Protein AF-A0A484UU30-F1 (afdb_monomer)

Secondary structure (DSSP, 8-state):
-PPPP--HHHHGGG--SEEEE-HHHHHHH-GGG--S-HHHHHHHTT---HHHHHHHHHHT---HHHHHHHHHHHHHHHHHTT---SHHHHHHHHHHHHHHHHHHHHSPPHHHHTTTHHHHHHHHTTSSEEEE---SSHHHHHHHHHTT--SSEEEE-SB-GGGBB-S-GGGGGS--TT-SEEEEEEETTEEEEEEEETTS-EEEPPPPTT-HHHHHHHHHHTSSEEEEE-SS---

Foldseek 3Di:
DDDDDDDVVVCVVPDQAEDEDDLVVVCVLPVLSVDPFLQVLLVVVVLADPLLVVQCVVVVHRWLLVSLVVLLVVVVVCVVVVNDDDSSVVSNVSSLSSSLVSCVSRADACVSRVVVLVVVLVVQQSYQEYEYLDQECSVVSSQVVVVPDPPQEHEDAQQDPQFFHDPVCVVVQDRDDSHPGYHYYYHPQAYLQWKAFPVRTIGGHDDDPPGRSVSSSVVCVVSGIGGRGGRDDDD

Nearest PDB structures (foldseek):
  8wld-assembly1_P  TM=5.288E-01  e=6.059E-05  Paenibacillus sp. 453mf
  8uae-assembly1_B  TM=4.638E-01  e=2.057E-05  Escherichia coli
  8uae-assembly1_J  TM=4.500E-01  e=1.373E-03  Escherichia coli

Structure (mmCIF, N/CA/C/O backbone):
data_AF-A0A484UU30-F1
#
_entry.id   AF-A0A484UU30-F1
#
loop_
_atom_site.group_PDB
_atom_site.id
_atom_site.type_symbol
_atom_site.label_atom_id
_atom_site.label_alt_id
_atom_site.label_comp_id
_atom_site.label_asym_id
_atom_site.label_entity_id
_atom_site.label_seq_id
_atom_site.pdbx_PDB_ins_code
_atom_site.Cartn_x
_atom_site.Cartn_y
_atom_site.Cartn_z
_atom_site.occupancy
_atom_site.B_iso_or_equiv
_atom_site.auth_seq_id
_atom_site.auth_comp_id
_atom_site.auth_asym_id
_atom_site.auth_atom_id
_atom_site.pdbx_PDB_model_num
ATOM 1 N N . MET A 1 1 ? -22.357 -2.955 -21.142 1.00 48.75 1 MET A N 1
ATOM 2 C CA . MET A 1 1 ? -21.343 -3.021 -22.214 1.00 48.75 1 MET A CA 1
ATOM 3 C C . MET A 1 1 ? -20.226 -3.912 -21.693 1.00 48.75 1 MET A C 1
ATOM 5 O O . MET A 1 1 ? -19.713 -3.573 -20.632 1.00 48.75 1 MET A O 1
ATOM 9 N N . PRO A 1 2 ? -19.914 -5.066 -22.305 1.00 77.25 2 PRO A N 1
ATOM 10 C CA . PRO A 1 2 ? -18.684 -5.773 -21.965 1.00 77.25 2 PRO A CA 1
ATOM 11 C C . PRO A 1 2 ? -17.499 -4.880 -22.360 1.00 77.25 2 PRO A C 1
ATOM 13 O O . PRO A 1 2 ? -17.519 -4.269 -23.425 1.00 77.25 2 PRO A O 1
ATOM 16 N N . PHE A 1 3 ? -16.526 -4.732 -21.468 1.00 79.25 3 PHE A N 1
ATOM 17 C CA . PHE A 1 3 ? -15.279 -4.034 -21.767 1.00 79.25 3 PHE A CA 1
ATOM 18 C C . PHE A 1 3 ? -14.312 -5.031 -22.408 1.00 79.25 3 PHE A C 1
ATOM 20 O O . PHE A 1 3 ? -14.123 -6.121 -21.864 1.00 79.25 3 PHE A O 1
ATOM 27 N N . ASP A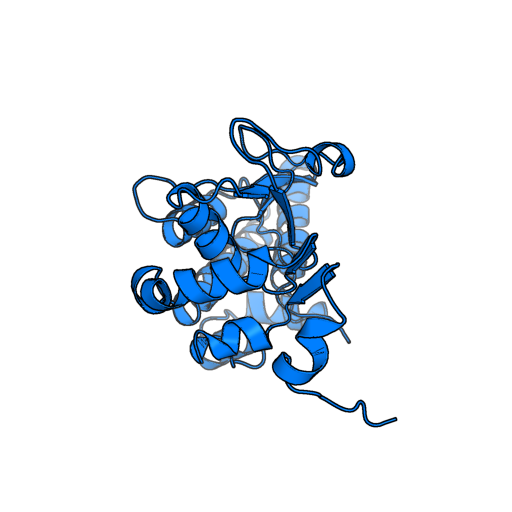 1 4 ? -13.702 -4.667 -23.534 1.00 86.25 4 ASP A N 1
ATOM 28 C CA . ASP A 1 4 ? -12.690 -5.503 -24.179 1.00 86.25 4 ASP A CA 1
ATOM 29 C C . ASP A 1 4 ? -11.347 -5.364 -23.450 1.00 86.25 4 ASP A C 1
ATOM 31 O O . ASP A 1 4 ? -10.812 -4.266 -23.277 1.00 86.25 4 ASP A O 1
ATOM 35 N N . ILE A 1 5 ? -10.804 -6.495 -22.992 1.00 87.12 5 ILE A N 1
ATOM 36 C CA . ILE A 1 5 ? -9.515 -6.557 -22.295 1.00 87.12 5 ILE A CA 1
ATOM 37 C C . ILE A 1 5 ? -8.436 -6.937 -23.308 1.00 87.12 5 ILE A C 1
ATOM 39 O O . ILE A 1 5 ? -8.448 -8.038 -23.860 1.00 87.12 5 ILE A O 1
ATOM 43 N N . HIS A 1 6 ? -7.472 -6.042 -23.518 1.00 88.81 6 HIS A N 1
ATOM 44 C CA . HIS A 1 6 ? -6.358 -6.258 -24.439 1.00 88.81 6 HIS A CA 1
ATOM 45 C C . HIS A 1 6 ? -5.047 -6.550 -23.692 1.00 88.81 6 HIS A C 1
ATOM 47 O O . HIS A 1 6 ? -4.782 -5.945 -22.650 1.00 88.81 6 HIS A O 1
ATOM 53 N N . PRO A 1 7 ? -4.176 -7.427 -24.225 1.00 89.38 7 PRO A N 1
ATOM 54 C CA . PRO A 1 7 ? -2.829 -7.600 -23.696 1.00 89.38 7 PRO A CA 1
ATOM 55 C C . PRO A 1 7 ? -2.029 -6.299 -23.790 1.00 89.38 7 PRO A C 1
ATOM 57 O O . PRO A 1 7 ? -2.008 -5.660 -24.842 1.00 89.38 7 PRO A O 1
ATOM 60 N N . TRP A 1 8 ? -1.289 -5.952 -22.733 1.00 86.88 8 TRP A N 1
ATOM 61 C CA . TRP A 1 8 ? -0.469 -4.734 -22.703 1.00 86.88 8 TRP A CA 1
ATOM 62 C C . TRP A 1 8 ? 0.470 -4.602 -23.911 1.00 86.88 8 TRP A C 1
ATOM 64 O O . TRP A 1 8 ? 0.621 -3.512 -24.449 1.00 86.88 8 TRP A O 1
ATOM 74 N N . ALA A 1 9 ? 1.063 -5.702 -24.385 1.00 88.75 9 ALA A N 1
ATOM 75 C CA . ALA A 1 9 ? 1.978 -5.681 -25.529 1.00 88.75 9 ALA A CA 1
ATOM 76 C C . ALA A 1 9 ? 1.350 -5.109 -26.816 1.00 88.75 9 ALA A C 1
ATOM 78 O O . ALA A 1 9 ? 2.072 -4.553 -27.638 1.00 88.75 9 ALA A O 1
ATOM 79 N N . ALA A 1 10 ? 0.027 -5.219 -26.977 1.00 90.12 10 ALA A N 1
ATOM 80 C CA . ALA A 1 10 ? -0.695 -4.635 -28.105 1.00 90.12 10 ALA A CA 1
ATOM 81 C C . ALA A 1 10 ? -0.948 -3.126 -27.936 1.00 90.12 10 ALA A C 1
ATOM 83 O O . ALA A 1 10 ? -1.130 -2.432 -28.927 1.00 90.12 10 ALA A O 1
ATOM 84 N N . LEU A 1 11 ? -0.952 -2.631 -26.694 1.00 88.06 11 LEU A N 1
ATOM 85 C CA . LEU A 1 11 ? -1.220 -1.234 -26.346 1.00 88.06 11 LEU A CA 1
ATOM 86 C C . LEU A 1 11 ? 0.071 -0.420 -26.164 1.00 88.06 11 LEU A C 1
ATOM 88 O O . LEU A 1 11 ? 0.086 0.780 -26.400 1.00 88.06 11 LEU A O 1
ATOM 92 N N . ALA A 1 12 ? 1.171 -1.059 -25.760 1.00 88.31 12 ALA A N 1
ATOM 93 C CA . ALA A 1 12 ? 2.413 -0.403 -25.348 1.00 88.31 12 ALA A CA 1
ATOM 94 C C . ALA A 1 12 ? 2.954 0.703 -26.286 1.00 88.31 12 ALA A C 1
ATOM 96 O O . ALA A 1 12 ? 3.484 1.685 -25.761 1.00 88.31 12 ALA A O 1
ATOM 97 N N . PRO A 1 13 ? 2.854 0.607 -27.631 1.00 86.56 13 PRO A N 1
ATOM 98 C CA . PRO A 1 13 ? 3.309 1.679 -28.521 1.00 86.56 13 PRO A CA 1
ATOM 99 C C . PRO A 1 13 ? 2.552 3.004 -28.350 1.00 86.56 13 PRO A C 1
ATOM 101 O O . PRO A 1 13 ? 3.137 4.064 -28.571 1.00 86.56 13 PRO A O 1
ATOM 104 N N . ASP A 1 14 ? 1.290 2.945 -27.924 1.00 83.75 14 ASP A N 1
ATOM 105 C CA . ASP A 1 14 ? 0.371 4.087 -27.904 1.00 83.75 14 ASP A CA 1
ATOM 106 C C . ASP A 1 14 ? 0.271 4.760 -26.522 1.00 83.75 14 ASP A C 1
ATOM 108 O O . ASP A 1 14 ? -0.325 5.830 -26.389 1.00 83.75 14 ASP A O 1
ATOM 112 N N . PHE A 1 15 ? 0.873 4.173 -25.477 1.00 80.81 15 PHE A N 1
ATOM 113 C CA . PHE A 1 15 ? 0.729 4.638 -24.094 1.00 80.81 15 PHE A CA 1
ATOM 114 C C . PHE A 1 15 ? 2.078 4.829 -23.383 1.00 80.81 15 PHE A C 1
ATOM 116 O O . PHE A 1 15 ? 2.827 3.881 -23.162 1.00 80.81 15 PHE A O 1
ATOM 123 N N . ARG A 1 16 ? 2.352 6.068 -22.946 1.00 71.62 16 ARG A N 1
ATOM 124 C CA . ARG A 1 16 ? 3.490 6.436 -22.068 1.00 71.62 16 ARG A CA 1
ATOM 125 C C . ARG A 1 16 ? 3.118 7.302 -20.852 1.00 71.62 16 ARG A C 1
ATOM 127 O O . ARG A 1 16 ? 3.987 7.676 -20.078 1.00 71.62 16 ARG A O 1
ATOM 134 N N . GLY A 1 17 ? 1.832 7.605 -20.673 1.00 87.19 17 GLY A N 1
ATOM 135 C CA . GLY A 1 17 ? 1.353 8.541 -19.652 1.00 87.19 17 GLY A CA 1
ATOM 136 C C . GLY A 1 17 ? 1.199 7.919 -18.263 1.00 87.19 17 GLY A C 1
ATOM 137 O O . GLY A 1 17 ? 2.168 7.713 -17.538 1.00 87.19 17 GLY A O 1
ATOM 138 N N . THR A 1 18 ? -0.046 7.662 -17.864 1.00 93.56 18 THR A N 1
ATOM 139 C CA . THR A 1 18 ? -0.381 7.173 -16.518 1.00 93.56 18 THR A CA 1
ATOM 140 C C . THR A 1 18 ? -0.803 5.712 -16.558 1.00 93.56 18 THR A C 1
ATOM 142 O O . THR A 1 18 ? -1.631 5.340 -17.387 1.00 93.56 18 THR A O 1
ATOM 145 N N . VAL A 1 19 ? -0.281 4.903 -15.636 1.00 94.06 19 VAL A N 1
ATOM 146 C CA . VAL A 1 19 ? -0.765 3.544 -15.375 1.00 94.06 19 VAL A CA 1
ATOM 147 C C . VAL A 1 19 ? -1.506 3.494 -14.043 1.00 94.06 19 VAL A C 1
ATOM 149 O O . VAL A 1 19 ? -1.042 4.038 -13.042 1.00 94.06 19 VAL A O 1
ATOM 152 N N . LEU A 1 20 ? -2.659 2.828 -14.040 1.00 93.44 20 LEU A N 1
ATOM 153 C CA . LEU A 1 20 ? -3.435 2.510 -12.845 1.00 93.44 20 LEU A CA 1
ATOM 154 C C . LEU A 1 20 ? -3.290 1.013 -12.559 1.00 93.44 20 LEU A C 1
ATOM 156 O O . LEU A 1 20 ? -3.667 0.182 -13.385 1.00 93.44 20 LEU A O 1
ATOM 160 N N . LEU A 1 21 ? -2.726 0.668 -11.406 1.00 92.31 21 LEU A N 1
ATOM 161 C CA . LEU A 1 21 ? -2.532 -0.709 -10.967 1.00 92.31 21 LEU A CA 1
ATOM 162 C C . LEU A 1 21 ? -3.674 -1.094 -10.029 1.00 92.31 21 LEU A C 1
ATOM 164 O O . LEU A 1 21 ? -3.833 -0.488 -8.973 1.00 92.31 21 LEU A O 1
ATOM 168 N N . GLY A 1 22 ? -4.454 -2.097 -10.427 1.00 87.81 22 GLY A N 1
ATOM 169 C CA . GLY A 1 22 ? -5.424 -2.759 -9.554 1.00 87.81 22 GLY A CA 1
ATOM 170 C C . GLY A 1 22 ? -4.877 -4.063 -8.970 1.00 87.81 22 GLY A C 1
ATOM 171 O O . GLY A 1 22 ? -3.778 -4.502 -9.328 1.00 87.81 22 GLY A O 1
ATOM 172 N N . ASN A 1 23 ? -5.674 -4.718 -8.118 1.00 83.00 23 ASN A N 1
ATOM 173 C CA . ASN A 1 23 ? -5.269 -5.910 -7.355 1.00 83.00 23 ASN A CA 1
ATOM 174 C C . ASN A 1 23 ? -4.710 -7.042 -8.233 1.00 83.00 23 ASN A C 1
ATOM 176 O O . ASN A 1 23 ? -3.842 -7.797 -7.800 1.00 83.00 23 ASN A O 1
ATOM 180 N N . GLY A 1 24 ? -5.154 -7.132 -9.492 1.00 86.06 24 GLY A N 1
ATOM 181 C CA . GLY A 1 24 ? -4.627 -8.086 -10.470 1.00 86.06 24 GLY A CA 1
ATOM 182 C C . GLY A 1 24 ? -3.108 -7.996 -10.669 1.00 86.06 24 GLY A C 1
ATOM 183 O O . GLY A 1 24 ? -2.470 -9.025 -10.880 1.00 86.06 24 GLY A O 1
ATOM 184 N N . ALA A 1 25 ? -2.512 -6.804 -10.538 1.00 89.81 25 ALA A N 1
ATOM 185 C CA . ALA A 1 25 ? -1.061 -6.625 -10.621 1.00 89.81 25 ALA A CA 1
ATOM 186 C C . ALA A 1 25 ? -0.328 -7.355 -9.482 1.00 89.81 25 ALA A C 1
ATOM 188 O O . ALA A 1 25 ? 0.706 -7.976 -9.712 1.00 89.81 25 ALA A O 1
ATOM 189 N N . SER A 1 26 ? -0.889 -7.339 -8.275 1.00 89.75 26 SER A N 1
ATOM 190 C CA . SER A 1 26 ? -0.315 -8.002 -7.099 1.00 89.75 26 SER A CA 1
ATOM 191 C C . SER A 1 26 ? -0.571 -9.502 -7.121 1.00 89.75 26 SER A C 1
ATOM 193 O O . SER A 1 26 ? 0.333 -10.283 -6.830 1.00 89.75 26 SER A O 1
ATOM 195 N N . ILE A 1 27 ? -1.760 -9.920 -7.573 1.00 88.75 27 ILE A N 1
ATOM 196 C CA . ILE A 1 27 ? -2.104 -11.333 -7.796 1.00 88.75 27 ILE A CA 1
ATOM 197 C C . ILE A 1 27 ? -1.145 -11.984 -8.801 1.00 88.75 27 ILE A C 1
ATOM 199 O O . ILE A 1 27 ? -0.733 -13.126 -8.604 1.00 88.75 27 ILE A O 1
ATOM 203 N N . ALA A 1 28 ? -0.751 -11.255 -9.852 1.00 90.31 28 ALA A N 1
ATOM 204 C CA . ALA A 1 28 ? 0.215 -11.737 -10.838 1.00 90.31 28 ALA A CA 1
ATOM 205 C C . ALA A 1 28 ? 1.615 -11.985 -10.244 1.00 90.31 28 ALA A C 1
ATOM 207 O O . ALA A 1 28 ? 2.355 -12.819 -10.761 1.00 90.31 28 ALA A O 1
ATOM 208 N N . VAL A 1 29 ? 1.967 -11.288 -9.158 1.00 91.62 29 VAL A N 1
ATOM 209 C CA . VAL A 1 29 ? 3.236 -11.468 -8.438 1.00 91.62 29 VAL A CA 1
ATOM 210 C C . VAL A 1 29 ? 3.141 -12.594 -7.411 1.00 91.62 29 VAL A C 1
ATOM 212 O O . VAL A 1 29 ? 4.070 -13.392 -7.280 1.00 91.62 29 VAL A O 1
ATOM 215 N N . SER A 1 30 ? 2.023 -12.663 -6.685 1.00 89.69 30 SER A N 1
ATOM 216 C CA . SER A 1 30 ? 1.743 -13.694 -5.689 1.00 89.69 30 SER A CA 1
ATOM 217 C C . SER A 1 30 ? 0.248 -13.991 -5.624 1.00 89.69 30 SER A C 1
ATOM 219 O O . SER A 1 30 ? -0.564 -13.120 -5.309 1.00 89.69 30 SER A O 1
ATOM 221 N N . SER A 1 31 ? -0.120 -15.262 -5.801 1.00 87.00 31 SER A N 1
ATOM 222 C CA . SER A 1 31 ? -1.508 -15.711 -5.656 1.00 87.00 31 SER A CA 1
ATOM 223 C C . SER A 1 31 ? -2.053 -15.524 -4.237 1.00 87.00 31 SER A C 1
ATOM 225 O O . SER A 1 31 ? -3.259 -15.601 -4.043 1.00 87.00 31 SER A O 1
ATOM 227 N N . ARG A 1 32 ? -1.204 -15.236 -3.236 1.00 84.25 32 ARG A N 1
ATOM 228 C CA . ARG A 1 32 ? -1.667 -14.906 -1.879 1.00 84.25 32 ARG A CA 1
ATOM 229 C C . ARG A 1 32 ? -2.510 -13.633 -1.828 1.00 84.25 32 ARG A C 1
ATOM 231 O O . ARG A 1 32 ? -3.230 -13.463 -0.860 1.00 84.25 32 ARG A O 1
ATOM 238 N N . PHE A 1 33 ? -2.477 -12.785 -2.857 1.00 82.12 33 PHE A N 1
ATOM 239 C CA . PHE A 1 33 ? -3.351 -11.614 -2.976 1.00 82.12 33 PHE A CA 1
ATOM 240 C C . PHE A 1 33 ? -4.719 -11.919 -3.609 1.00 82.12 33 PHE A C 1
ATOM 242 O O . PHE A 1 33 ? -5.524 -11.008 -3.771 1.00 82.12 33 PHE A O 1
ATOM 249 N N . SER A 1 34 ? -5.004 -13.170 -4.000 1.00 77.94 34 SER A N 1
ATOM 250 C CA . SER A 1 34 ? -6.237 -13.531 -4.722 1.00 77.94 34 SER A CA 1
ATOM 251 C C . SER A 1 34 ? -7.450 -13.777 -3.819 1.00 77.94 34 SER A C 1
ATOM 253 O O . SER A 1 34 ? -8.434 -14.366 -4.271 1.00 77.94 34 SER A O 1
ATOM 255 N N . TYR A 1 35 ? -7.373 -13.428 -2.537 1.00 67.31 35 TYR A N 1
ATOM 256 C CA . TYR A 1 35 ? -8.499 -13.582 -1.621 1.00 67.31 35 TYR A CA 1
ATOM 257 C C . TYR A 1 35 ? -9.584 -12.539 -1.924 1.00 67.31 35 TYR A C 1
ATOM 259 O O . TYR A 1 35 ? -9.301 -11.465 -2.449 1.00 67.31 35 TYR A O 1
ATOM 267 N N . GLY A 1 36 ? -10.840 -12.869 -1.610 1.00 67.00 36 GLY A N 1
ATOM 268 C CA . GLY A 1 36 ? -11.977 -11.987 -1.901 1.00 67.00 36 GLY A CA 1
ATOM 269 C C . GLY A 1 36 ? -11.998 -10.719 -1.043 1.00 67.00 36 GLY A C 1
ATOM 270 O O . GLY A 1 36 ? -12.255 -9.641 -1.565 1.00 67.00 36 GLY A O 1
ATOM 271 N N . SER A 1 37 ? -11.704 -10.860 0.252 1.00 75.62 37 SER A N 1
ATOM 272 C CA . SER A 1 37 ? -11.665 -9.782 1.248 1.00 75.62 37 SER A CA 1
ATOM 273 C C . SER A 1 37 ? -10.672 -10.111 2.370 1.00 75.62 37 SER A C 1
ATOM 275 O O . SER A 1 37 ? -10.536 -11.279 2.752 1.00 75.62 37 SER A O 1
ATOM 277 N N . LEU A 1 38 ? -9.968 -9.104 2.901 1.00 81.81 38 LEU A N 1
ATOM 278 C CA . LEU A 1 38 ? -9.105 -9.250 4.082 1.00 81.81 38 LEU A CA 1
ATOM 279 C C . LEU A 1 38 ? -9.958 -9.709 5.258 1.00 81.81 38 LEU A C 1
ATOM 281 O O . LEU A 1 38 ? -9.548 -10.578 6.030 1.00 81.81 38 LEU A O 1
ATOM 285 N N . LEU A 1 39 ? -11.169 -9.154 5.359 1.00 81.75 39 LEU A N 1
ATOM 286 C CA . LEU A 1 39 ? -12.120 -9.532 6.391 1.00 81.75 39 LEU A CA 1
ATOM 287 C C . LEU A 1 39 ? -12.556 -10.990 6.230 1.00 81.75 39 LEU A C 1
ATOM 289 O O . LEU A 1 39 ? -12.586 -11.724 7.214 1.00 81.75 39 LEU A O 1
ATOM 293 N N . GLY A 1 40 ? -12.840 -11.431 5.001 1.00 81.62 40 GLY A N 1
ATOM 294 C CA . GLY A 1 40 ? -13.172 -12.824 4.706 1.00 81.62 40 GLY A CA 1
ATOM 295 C C . GLY A 1 40 ? -12.038 -13.769 5.093 1.00 81.62 40 GLY A C 1
ATOM 296 O O . GLY A 1 40 ? -12.269 -14.728 5.823 1.00 81.62 40 GLY A O 1
ATOM 297 N N . HIS A 1 41 ? -10.797 -13.437 4.719 1.00 84.25 41 HIS A N 1
ATOM 298 C CA . HIS A 1 41 ? -9.620 -14.209 5.124 1.00 84.25 41 HIS A CA 1
ATOM 299 C C . HIS A 1 41 ? -9.499 -14.312 6.650 1.00 84.25 41 HIS A C 1
ATOM 301 O O . HIS A 1 41 ? -9.232 -15.386 7.191 1.00 84.25 41 HIS A O 1
ATOM 307 N N . ALA A 1 42 ? -9.731 -13.205 7.357 1.00 85.06 42 ALA A N 1
ATOM 308 C CA . ALA A 1 42 ? -9.666 -13.173 8.808 1.00 85.06 42 ALA A CA 1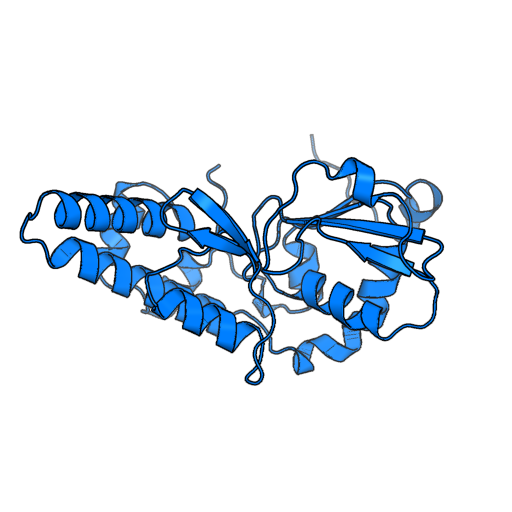
ATOM 309 C C . ALA A 1 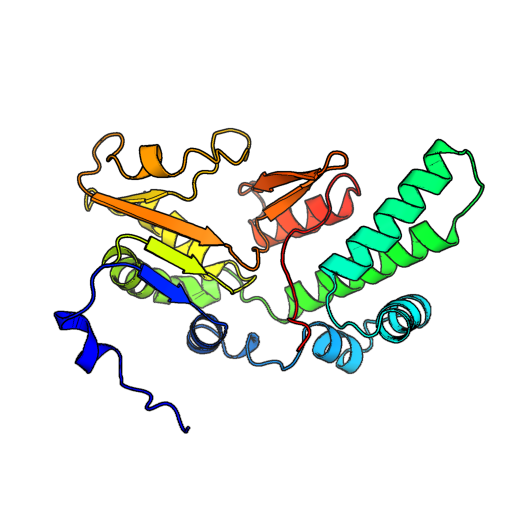42 ? -10.785 -13.992 9.477 1.00 85.06 42 ALA A C 1
ATOM 311 O O . ALA A 1 42 ? -10.535 -14.673 10.475 1.00 85.06 42 ALA A O 1
ATOM 312 N N . ILE A 1 43 ? -12.002 -13.960 8.924 1.00 84.94 43 ILE A N 1
ATOM 313 C CA . ILE A 1 43 ? -13.141 -14.762 9.389 1.00 84.94 43 ILE A CA 1
ATOM 314 C C . ILE A 1 43 ? -12.865 -16.254 9.180 1.00 84.94 43 ILE A C 1
ATOM 316 O O . ILE A 1 43 ? -13.005 -17.027 10.128 1.00 84.94 43 ILE A O 1
ATOM 320 N N . ASP A 1 44 ? -12.414 -16.653 7.990 1.00 83.94 44 ASP A N 1
ATOM 321 C CA . ASP A 1 44 ? -12.128 -18.055 7.651 1.00 83.94 44 ASP A CA 1
ATOM 322 C C . ASP A 1 44 ? -11.031 -18.655 8.543 1.00 83.94 44 ASP A C 1
ATOM 324 O O . ASP A 1 44 ? -11.036 -19.846 8.858 1.00 83.94 44 ASP A O 1
ATOM 328 N N . ARG A 1 45 ? -10.090 -17.817 8.989 1.00 82.00 45 ARG A N 1
ATOM 329 C CA . ARG A 1 45 ? -9.014 -18.181 9.920 1.00 82.00 45 ARG A CA 1
ATOM 330 C C . ARG A 1 45 ? -9.422 -18.126 11.396 1.00 82.00 45 ARG A C 1
ATOM 332 O O . ARG A 1 45 ? -8.607 -18.471 12.249 1.00 82.00 45 ARG A O 1
ATOM 339 N N . GLY A 1 46 ? -10.644 -17.698 11.714 1.00 81.56 46 GLY A N 1
ATOM 340 C CA . GLY A 1 46 ? -11.114 -17.542 13.093 1.00 81.56 46 GLY A CA 1
ATOM 341 C C . GLY A 1 46 ? -10.389 -16.437 13.869 1.00 81.56 46 GLY A C 1
ATOM 342 O O . GLY A 1 46 ? -10.293 -16.509 15.0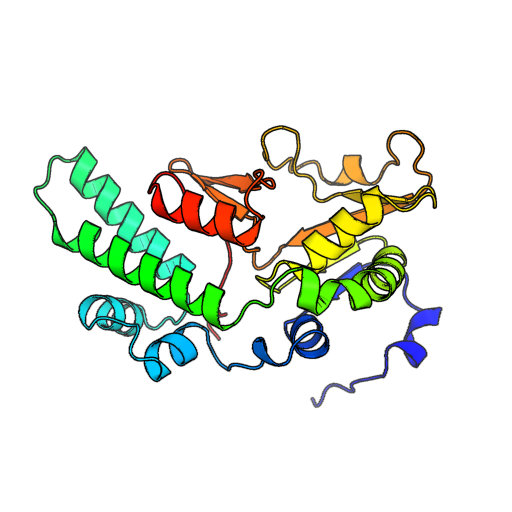92 1.00 81.56 46 GLY A O 1
ATOM 343 N N . LEU A 1 47 ? -9.854 -15.426 13.174 1.00 78.31 47 LEU A N 1
ATOM 344 C CA . LEU A 1 47 ? -9.079 -14.328 13.769 1.00 78.31 47 LEU A CA 1
ATOM 345 C C . LEU A 1 47 ? -9.960 -13.202 14.329 1.00 78.31 47 LEU A C 1
ATOM 347 O O . LEU A 1 47 ? -9.466 -12.329 15.044 1.00 78.31 47 LEU A O 1
ATOM 351 N N . LEU A 1 48 ? -11.249 -13.178 13.980 1.00 78.25 48 LEU A N 1
ATOM 352 C CA . LEU A 1 48 ? -12.159 -12.085 14.314 1.00 78.25 48 LEU A CA 1
ATOM 353 C C . LEU A 1 48 ? -12.962 -12.400 15.584 1.00 78.25 48 LEU A C 1
ATOM 355 O O . LEU A 1 48 ? -13.815 -13.284 15.589 1.00 78.25 48 LEU A O 1
ATOM 359 N N . ALA A 1 49 ? -12.716 -11.646 16.656 1.00 77.44 49 ALA A N 1
ATOM 360 C CA . ALA A 1 49 ? -13.510 -11.729 17.881 1.00 77.44 49 ALA A CA 1
ATOM 361 C C . ALA A 1 49 ? -14.948 -11.210 17.670 1.00 77.44 49 ALA A C 1
ATOM 363 O O . ALA A 1 49 ? -15.167 -10.296 16.871 1.00 77.44 49 ALA A O 1
ATOM 364 N N . ASP A 1 50 ? -15.910 -11.711 18.453 1.00 79.56 50 ASP A N 1
ATOM 365 C CA . ASP A 1 50 ? -17.337 -11.350 18.338 1.00 79.56 50 ASP A CA 1
ATOM 366 C C . ASP A 1 50 ? -17.592 -9.835 18.419 1.00 79.56 50 ASP A C 1
ATOM 368 O O . ASP A 1 50 ? -18.420 -9.291 17.690 1.00 79.56 50 ASP A O 1
ATOM 372 N N . ASP A 1 51 ? -16.852 -9.122 19.275 1.00 75.12 51 ASP A N 1
ATOM 373 C CA . ASP A 1 51 ? -16.933 -7.660 19.386 1.00 75.12 51 ASP A CA 1
ATOM 374 C C . ASP A 1 51 ? -16.521 -6.951 18.091 1.00 75.12 51 ASP A C 1
ATOM 376 O O . ASP A 1 51 ? -17.192 -6.012 17.667 1.00 75.12 51 ASP A O 1
ATOM 380 N N . ALA A 1 52 ? -15.439 -7.410 17.456 1.00 79.44 52 ALA A N 1
ATOM 381 C CA . ALA A 1 52 ? -14.954 -6.846 16.203 1.00 79.44 52 ALA A CA 1
ATOM 382 C C . ALA A 1 52 ? -15.942 -7.134 15.069 1.00 79.44 52 ALA A C 1
ATOM 384 O O . ALA A 1 52 ? -16.296 -6.227 14.322 1.00 79.44 52 ALA A O 1
ATOM 385 N N . ARG A 1 53 ? -16.466 -8.363 15.001 1.00 84.94 53 ARG A N 1
ATOM 386 C CA . ARG A 1 53 ? -17.465 -8.766 14.006 1.00 84.94 53 ARG A CA 1
ATOM 387 C C . ARG A 1 53 ? -18.716 -7.888 14.040 1.00 84.94 53 ARG A C 1
ATOM 389 O O . ARG A 1 53 ? -19.166 -7.429 12.994 1.00 84.94 53 ARG A O 1
ATOM 396 N N . ARG A 1 54 ? -19.221 -7.582 15.238 1.00 87.12 54 ARG A N 1
ATOM 397 C CA . ARG A 1 54 ? -20.386 -6.701 15.412 1.00 87.12 54 ARG A CA 1
ATOM 398 C C . ARG A 1 54 ? -20.172 -5.296 14.858 1.00 87.12 54 ARG A C 1
ATOM 400 O O . ARG A 1 54 ? -21.136 -4.689 14.409 1.00 87.12 54 ARG A O 1
ATOM 407 N N . LEU A 1 55 ? -18.944 -4.775 14.885 1.00 90.44 55 LEU A N 1
ATOM 408 C CA . LEU A 1 55 ? -18.642 -3.458 14.320 1.00 90.44 55 LEU A CA 1
ATOM 409 C C . LEU A 1 55 ? -18.761 -3.476 12.794 1.00 90.44 55 LEU A C 1
ATOM 411 O O . LEU A 1 55 ? -19.460 -2.634 12.238 1.00 90.44 55 LEU A O 1
ATOM 415 N N . PHE A 1 56 ? -18.149 -4.457 12.127 1.00 89.81 56 PHE A N 1
ATOM 416 C CA . PHE A 1 56 ? -18.265 -4.610 10.672 1.00 89.81 56 PHE A CA 1
ATOM 417 C C . PHE A 1 56 ? -19.725 -4.807 10.237 1.00 89.81 56 PHE A C 1
ATOM 419 O O . PHE A 1 56 ? -20.186 -4.144 9.309 1.00 89.81 56 PHE A O 1
ATOM 426 N N . GLU A 1 57 ? -20.481 -5.646 10.955 1.00 89.94 57 GLU A N 1
ATOM 427 C CA . GLU A 1 57 ? -21.910 -5.874 10.696 1.00 89.94 57 GLU A CA 1
ATOM 428 C C . GLU A 1 57 ? -22.754 -4.608 10.909 1.00 89.94 57 GLU A C 1
ATOM 430 O O . GLU A 1 57 ? -23.597 -4.288 10.074 1.00 89.94 57 GLU A O 1
ATOM 435 N N . PHE A 1 58 ? -22.516 -3.857 11.990 1.00 91.44 58 PHE A N 1
ATOM 436 C CA . PHE A 1 58 ? -23.261 -2.633 12.297 1.00 91.44 58 PHE A CA 1
ATOM 437 C C . PHE A 1 58 ? -23.034 -1.528 11.259 1.00 91.44 58 PHE A C 1
ATOM 439 O O . PHE A 1 58 ? -23.985 -0.863 10.854 1.00 91.44 58 PHE A O 1
ATOM 446 N N . PHE A 1 59 ? -21.786 -1.330 10.825 1.00 89.50 59 PHE A N 1
ATOM 447 C CA . PHE A 1 59 ? -21.445 -0.313 9.827 1.00 89.50 59 PHE A CA 1
ATOM 448 C C . PHE A 1 59 ? -21.660 -0.782 8.383 1.00 89.50 59 PHE A C 1
ATOM 450 O O . PHE A 1 59 ? -21.529 0.029 7.469 1.00 89.50 59 PHE A O 1
ATOM 457 N N . GLY A 1 60 ? -21.990 -2.060 8.164 1.00 88.25 60 GLY A N 1
ATOM 458 C CA . GLY A 1 60 ? -22.216 -2.612 6.829 1.00 88.25 60 GLY A CA 1
ATOM 459 C C . GLY A 1 60 ? -20.990 -2.492 5.922 1.00 88.25 60 GLY A C 1
ATOM 460 O O . GLY A 1 60 ? -21.130 -2.219 4.735 1.00 88.25 60 GLY A O 1
ATOM 461 N N . THR A 1 61 ? -19.790 -2.648 6.485 1.00 86.00 61 THR A N 1
ATOM 462 C CA . THR A 1 61 ? -18.519 -2.471 5.773 1.00 86.00 61 THR A CA 1
ATOM 463 C C . THR A 1 61 ? -17.595 -3.652 6.012 1.00 86.00 61 THR A C 1
ATOM 465 O O . THR A 1 61 ? -17.704 -4.350 7.020 1.00 86.00 61 THR A O 1
ATOM 468 N N . GLN A 1 62 ? -16.666 -3.855 5.087 1.00 84.44 62 GLN A N 1
ATOM 469 C CA . GLN A 1 62 ? -15.550 -4.781 5.243 1.00 84.44 62 GLN A CA 1
ATOM 470 C C . GLN A 1 62 ? -14.217 -4.038 5.421 1.00 84.44 62 GLN A C 1
ATOM 472 O O . GLN A 1 62 ? -13.174 -4.662 5.601 1.00 84.44 62 GLN A O 1
ATOM 477 N N . ASP A 1 63 ? -14.255 -2.700 5.419 1.00 84.25 63 ASP A N 1
ATOM 478 C CA . ASP A 1 63 ? -13.059 -1.878 5.467 1.00 84.25 63 ASP A CA 1
ATOM 479 C C . ASP A 1 63 ? -12.494 -1.749 6.890 1.00 84.25 63 ASP A C 1
ATOM 481 O O . ASP A 1 63 ? -13.059 -1.077 7.761 1.00 84.25 63 ASP A O 1
ATOM 485 N N . PHE A 1 64 ? -11.344 -2.381 7.123 1.00 87.06 64 PHE A N 1
ATOM 486 C CA . PHE A 1 64 ? -10.598 -2.278 8.372 1.00 87.06 64 PHE A CA 1
ATOM 487 C C . PHE A 1 64 ? -10.191 -0.843 8.708 1.00 87.06 64 PHE A C 1
ATOM 489 O O . PHE A 1 64 ? -10.232 -0.494 9.889 1.00 87.06 64 PHE A O 1
ATOM 496 N N . GLU A 1 65 ? -9.809 -0.011 7.729 1.00 85.44 65 GLU A N 1
ATOM 497 C CA . GLU A 1 65 ? -9.413 1.378 7.998 1.00 85.44 65 GLU A CA 1
ATOM 498 C C . GLU A 1 65 ? -10.578 2.146 8.611 1.00 85.44 65 GLU A C 1
ATOM 500 O O . GLU A 1 65 ? -10.424 2.764 9.667 1.00 85.44 65 GLU A O 1
ATOM 505 N N . LEU A 1 66 ? -11.756 2.062 7.988 1.00 86.31 66 LEU A N 1
ATOM 506 C CA . LEU A 1 66 ? -12.953 2.733 8.475 1.00 86.31 66 LEU A CA 1
ATOM 507 C C . LEU A 1 66 ? -13.288 2.321 9.914 1.00 86.31 66 LEU A C 1
ATOM 509 O O . LEU A 1 66 ? -13.475 3.190 10.770 1.00 86.31 66 LEU A O 1
ATOM 513 N N . ILE A 1 67 ? -13.327 1.014 10.201 1.00 90.44 67 ILE A N 1
ATOM 514 C CA . ILE A 1 67 ? -13.629 0.520 11.552 1.00 90.44 67 ILE A CA 1
ATOM 515 C C . ILE A 1 67 ? -12.562 0.972 12.553 1.00 90.44 67 ILE A C 1
ATOM 517 O O . ILE A 1 67 ? -12.905 1.491 13.617 1.00 90.44 67 ILE A O 1
ATOM 521 N N . LEU A 1 68 ? -11.274 0.838 12.223 1.00 89.25 68 LEU A N 1
ATOM 522 C CA . LEU A 1 68 ? -10.188 1.283 13.098 1.00 89.25 68 LEU A CA 1
ATOM 523 C C . LEU A 1 68 ? -10.270 2.781 13.384 1.00 89.25 68 LEU A C 1
ATOM 525 O O . LEU A 1 68 ? -10.156 3.177 14.545 1.00 89.25 68 LEU A O 1
ATOM 529 N N . ARG A 1 69 ? -10.517 3.606 12.361 1.00 86.75 69 ARG A N 1
ATOM 530 C CA . ARG A 1 69 ? -10.637 5.062 12.488 1.00 86.75 69 ARG A CA 1
ATOM 531 C C . ARG A 1 69 ? -11.786 5.449 13.412 1.00 86.75 69 ARG A C 1
ATOM 533 O O . ARG A 1 69 ? -11.570 6.230 14.337 1.00 86.75 69 ARG A O 1
ATOM 540 N N . ILE A 1 70 ? -12.975 4.874 13.218 1.00 89.88 70 ILE A N 1
ATOM 541 C CA . ILE A 1 70 ? -14.159 5.173 14.041 1.00 89.88 70 ILE A CA 1
ATOM 542 C C . ILE A 1 70 ? -13.911 4.808 15.509 1.00 89.88 70 ILE A C 1
ATOM 544 O O . ILE A 1 70 ? -14.118 5.627 16.408 1.00 89.88 70 ILE A O 1
ATOM 548 N N . VAL A 1 71 ? -13.441 3.586 15.769 1.00 90.75 71 VAL A N 1
ATOM 549 C CA . VAL A 1 71 ? -13.230 3.093 17.139 1.00 90.75 71 VAL A CA 1
ATOM 550 C C . VAL A 1 71 ? -12.104 3.873 17.829 1.00 90.75 71 VAL A C 1
ATOM 552 O O . VAL A 1 71 ? -12.187 4.186 19.021 1.00 90.75 71 VAL A O 1
ATOM 555 N N . TRP A 1 72 ? -11.066 4.258 17.087 1.00 88.75 72 TRP A N 1
ATOM 556 C CA . TRP A 1 72 ? -9.987 5.093 17.605 1.00 88.75 72 TRP A CA 1
ATOM 557 C C . TRP A 1 72 ? -10.445 6.511 17.949 1.00 88.75 72 TRP A C 1
ATOM 559 O O . TRP A 1 72 ? -10.120 7.010 19.028 1.00 88.75 72 TRP A O 1
ATOM 569 N N . GLN A 1 73 ? -11.240 7.148 17.084 1.00 88.31 73 GLN A N 1
ATOM 570 C CA . GLN A 1 73 ? -11.833 8.458 17.361 1.00 88.31 73 GLN A CA 1
ATOM 571 C C . GLN A 1 73 ? -12.711 8.404 18.617 1.00 88.31 73 GLN A C 1
ATOM 573 O O . GLN A 1 73 ? -12.521 9.217 19.522 1.00 88.31 73 GLN A O 1
ATOM 578 N N . ALA A 1 74 ? -13.587 7.403 18.736 1.00 91.50 74 ALA A N 1
ATOM 579 C CA . ALA A 1 74 ? -14.409 7.200 19.928 1.00 91.50 74 ALA A CA 1
ATOM 580 C C . ALA A 1 74 ? -13.557 6.999 21.200 1.00 91.50 74 ALA A C 1
ATOM 582 O O . ALA A 1 74 ? -13.811 7.630 22.227 1.00 91.50 74 ALA A O 1
ATOM 583 N N . THR A 1 75 ? -12.482 6.205 21.117 1.00 89.56 75 THR A N 1
ATOM 584 C CA . THR A 1 75 ? -11.534 5.999 22.230 1.00 89.56 75 THR A CA 1
ATOM 585 C C . THR A 1 75 ? -10.861 7.308 22.655 1.00 89.56 75 THR A C 1
ATOM 587 O O . THR A 1 75 ? -10.724 7.584 23.850 1.00 89.56 75 THR A O 1
ATOM 590 N N . ASN A 1 76 ? -10.448 8.138 21.694 1.00 87.75 76 ASN A N 1
ATOM 591 C CA . ASN A 1 76 ? -9.813 9.427 21.967 1.00 87.75 76 ASN A CA 1
ATOM 592 C C . ASN A 1 76 ? -10.797 10.438 22.574 1.00 87.75 76 ASN A C 1
ATOM 594 O O . ASN A 1 76 ? -10.427 11.145 23.510 1.00 87.75 76 ASN A O 1
ATOM 598 N N . VAL A 1 77 ? -12.049 10.475 22.104 1.00 91.06 77 VAL A N 1
ATOM 599 C CA . VAL A 1 77 ? -13.114 11.316 22.679 1.00 91.06 77 VAL A CA 1
ATOM 600 C C . VAL A 1 77 ? -13.387 10.922 24.130 1.00 91.06 77 VAL A C 1
ATOM 602 O O . VAL A 1 77 ? -13.339 11.785 25.007 1.00 91.06 77 VAL A O 1
ATOM 605 N N . ASN A 1 78 ? -13.585 9.627 24.404 1.00 92.62 78 ASN A N 1
ATOM 606 C CA . ASN A 1 78 ? -13.823 9.131 25.763 1.00 92.62 78 ASN A CA 1
ATOM 607 C C . ASN A 1 78 ? -12.673 9.506 26.702 1.00 92.62 78 ASN A C 1
ATOM 609 O O . ASN A 1 78 ? -12.904 10.013 27.799 1.00 92.62 78 ASN A O 1
ATOM 613 N N . ARG A 1 79 ? -11.426 9.347 26.241 1.00 88.94 79 ARG A N 1
ATOM 614 C CA . ARG A 1 79 ? -10.232 9.734 26.999 1.00 88.94 79 ARG A CA 1
ATOM 615 C C . ARG A 1 79 ? -10.196 11.235 27.301 1.00 88.94 79 ARG A C 1
ATOM 617 O O . ARG A 1 79 ? -9.945 11.606 28.445 1.00 88.94 79 ARG A O 1
ATOM 624 N N . SER A 1 80 ? -10.445 12.088 26.308 1.00 91.06 80 SER A N 1
ATOM 625 C CA . SER A 1 80 ? -10.421 13.550 26.474 1.00 91.06 80 SER A CA 1
ATOM 626 C C . SER A 1 80 ? -11.524 14.061 27.400 1.00 91.06 80 SER A C 1
ATOM 628 O O . SER A 1 80 ? -11.301 15.009 28.148 1.00 91.06 80 SER A O 1
ATOM 630 N N . LEU A 1 81 ? -12.691 13.415 27.389 1.00 95.19 81 LEU A N 1
ATOM 631 C CA . LEU A 1 81 ? -13.815 13.734 28.272 1.00 95.19 81 LEU A CA 1
ATOM 632 C C . LEU A 1 81 ? -13.733 13.035 29.639 1.00 95.19 81 LEU A C 1
ATOM 634 O O . LEU A 1 81 ? -14.660 13.153 30.435 1.00 95.19 81 LEU A O 1
ATOM 638 N N . GLN A 1 82 ? -12.642 12.309 29.918 1.00 94.38 82 GLN A N 1
ATOM 639 C CA . GLN A 1 82 ? -12.436 11.542 31.154 1.00 94.38 82 GLN A CA 1
ATOM 640 C C . GLN A 1 82 ? -13.545 10.506 31.430 1.00 94.38 82 GLN A C 1
ATOM 642 O O . GLN A 1 82 ? -13.830 10.164 32.578 1.00 94.38 82 GLN A O 1
ATOM 647 N N . ILE A 1 83 ? -14.158 9.977 30.369 1.00 95.81 83 ILE A N 1
ATOM 648 C CA . ILE A 1 83 ? -15.156 8.910 30.442 1.00 95.81 83 ILE A CA 1
ATOM 649 C C . ILE A 1 83 ? -14.425 7.584 30.666 1.00 95.81 83 ILE A C 1
ATOM 651 O O . ILE A 1 83 ? -13.528 7.215 29.905 1.00 95.81 83 ILE A O 1
ATOM 655 N N . GLN A 1 84 ? -14.813 6.851 31.712 1.00 92.62 84 GLN A N 1
ATOM 656 C CA . GLN A 1 84 ? -14.285 5.513 31.966 1.00 92.62 84 GLN A CA 1
ATOM 657 C C . GLN A 1 84 ? -14.833 4.531 30.929 1.00 92.62 84 GLN A C 1
ATOM 659 O O . GLN A 1 84 ? -15.977 4.092 31.015 1.00 92.62 84 GLN A O 1
ATOM 664 N N . ASP A 1 85 ? -13.999 4.181 29.954 1.00 90.56 85 ASP A N 1
ATOM 665 C CA . ASP A 1 85 ? -14.341 3.232 28.904 1.00 90.56 85 ASP A CA 1
ATOM 666 C C . ASP A 1 85 ? -13.144 2.342 28.548 1.00 90.56 85 ASP A C 1
ATOM 668 O O . ASP A 1 85 ? -12.125 2.798 28.027 1.00 90.56 85 ASP A O 1
ATOM 672 N N . ALA A 1 86 ? -13.284 1.048 28.832 1.00 89.00 86 ALA A N 1
ATOM 673 C CA . ALA A 1 86 ? -12.327 0.024 28.421 1.00 89.00 86 ALA A CA 1
ATOM 674 C C . ALA A 1 86 ? -12.744 -0.666 27.114 1.00 89.00 86 ALA A C 1
ATOM 676 O O . ALA A 1 86 ? -11.889 -1.159 26.378 1.00 89.00 86 ALA A O 1
ATOM 677 N N . ARG A 1 87 ? -14.044 -0.684 26.792 1.00 89.38 87 ARG A N 1
ATOM 678 C CA . ARG A 1 87 ? -14.586 -1.537 25.727 1.00 89.38 87 ARG A CA 1
ATOM 679 C C . ARG A 1 87 ? -14.203 -1.036 24.345 1.00 89.38 87 ARG A C 1
ATOM 681 O O . ARG A 1 87 ? -13.817 -1.845 23.507 1.00 89.38 87 ARG A O 1
ATOM 688 N N . THR A 1 88 ? -14.254 0.274 24.110 1.00 89.94 88 THR A N 1
ATOM 689 C CA . THR A 1 88 ? -13.860 0.837 22.806 1.00 89.94 88 THR A CA 1
ATOM 690 C C . THR A 1 88 ? -12.368 0.630 22.556 1.00 89.94 88 THR A C 1
ATOM 692 O O . THR A 1 88 ? -11.970 0.243 21.459 1.00 89.94 88 THR A O 1
ATOM 695 N N . ARG A 1 89 ? -11.536 0.774 23.598 1.00 88.06 89 ARG A N 1
ATOM 696 C CA . ARG A 1 89 ? -10.098 0.500 23.499 1.00 88.06 89 ARG A CA 1
ATOM 697 C C . ARG A 1 89 ? -9.813 -0.973 23.206 1.00 88.06 89 ARG A C 1
ATOM 699 O O . ARG A 1 89 ? -8.993 -1.274 22.345 1.00 88.06 89 ARG A O 1
ATOM 706 N N . GLU A 1 90 ? -10.477 -1.893 23.899 1.00 89.44 90 GLU A N 1
ATOM 707 C CA . GLU A 1 90 ? -10.337 -3.327 23.631 1.00 89.44 90 GLU A CA 1
ATOM 708 C C . GLU A 1 90 ? -10.788 -3.688 22.214 1.00 89.44 90 GLU A C 1
ATOM 710 O O . GLU A 1 90 ? -10.094 -4.432 21.525 1.00 89.44 90 GLU A O 1
ATOM 715 N N . ALA A 1 91 ? -11.911 -3.134 21.751 1.00 89.50 91 ALA A N 1
ATOM 716 C CA . ALA A 1 91 ? -12.383 -3.336 20.387 1.00 89.50 91 ALA A CA 1
ATOM 717 C C . ALA A 1 91 ? -11.358 -2.837 19.356 1.00 89.50 91 ALA A C 1
ATOM 719 O O . ALA A 1 91 ? -11.060 -3.558 18.405 1.00 89.50 91 ALA A O 1
ATOM 720 N N . TYR A 1 92 ? -10.752 -1.664 19.584 1.00 89.38 92 TYR A N 1
ATOM 721 C CA . TYR A 1 92 ? -9.684 -1.135 18.730 1.00 89.38 92 TYR A CA 1
ATOM 722 C C . TYR A 1 92 ? -8.505 -2.109 18.636 1.00 89.38 92 TYR A C 1
ATOM 724 O O . TYR A 1 92 ? -8.066 -2.452 17.539 1.00 89.38 92 TYR A O 1
ATOM 732 N N . ILE A 1 93 ? -8.016 -2.587 19.785 1.00 87.81 93 ILE A N 1
ATOM 733 C CA . ILE A 1 93 ? -6.890 -3.526 19.848 1.00 87.81 93 ILE A CA 1
ATOM 734 C C . ILE A 1 93 ? -7.225 -4.813 19.086 1.00 87.81 93 ILE A C 1
ATOM 736 O O . ILE A 1 93 ? -6.423 -5.230 18.254 1.00 87.81 93 ILE A O 1
ATOM 740 N N . ARG A 1 94 ? -8.415 -5.392 19.300 1.00 88.56 94 ARG A N 1
ATOM 741 C CA . ARG A 1 94 ? -8.845 -6.632 18.631 1.00 88.56 94 ARG A CA 1
ATOM 742 C C . ARG A 1 94 ? -8.936 -6.474 17.112 1.00 88.56 94 ARG A C 1
ATOM 744 O O . ARG A 1 94 ? -8.413 -7.316 16.389 1.00 88.56 94 ARG A O 1
ATOM 751 N N . VAL A 1 95 ? -9.568 -5.404 16.617 1.00 89.31 95 VAL A N 1
ATOM 752 C CA . VAL A 1 95 ? -9.668 -5.141 15.167 1.00 89.31 95 VAL A CA 1
ATOM 753 C C . VAL A 1 95 ? -8.275 -4.948 14.567 1.00 89.31 95 VAL A C 1
ATOM 755 O O . VAL A 1 95 ? -7.973 -5.493 13.507 1.00 89.31 95 VAL A O 1
ATOM 758 N N . ARG A 1 96 ? -7.395 -4.222 15.263 1.00 89.00 96 ARG A N 1
ATOM 759 C CA . ARG A 1 96 ? -6.026 -3.972 14.808 1.00 89.00 96 ARG A CA 1
ATOM 760 C C . ARG A 1 96 ? -5.196 -5.250 14.754 1.00 89.00 96 ARG A C 1
ATOM 762 O O . ARG A 1 96 ? -4.480 -5.462 13.785 1.00 89.00 96 ARG A O 1
ATOM 769 N N . GLU A 1 97 ? -5.245 -6.076 15.793 1.00 87.25 97 GLU A N 1
ATOM 770 C CA . GLU A 1 97 ? -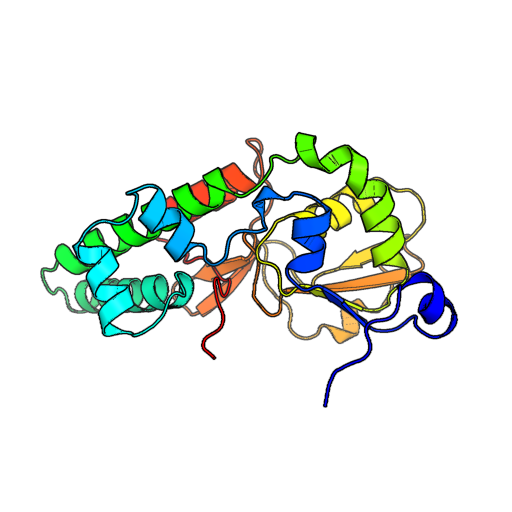4.516 -7.349 15.836 1.00 87.25 97 GLU A CA 1
ATOM 771 C C . GLU A 1 97 ? -5.008 -8.304 14.751 1.00 87.25 97 GLU A C 1
ATOM 773 O O . GLU A 1 97 ? -4.193 -8.923 14.069 1.00 87.25 97 GLU A O 1
ATOM 778 N N . CYS A 1 98 ? -6.324 -8.344 14.533 1.00 88.44 98 CYS A N 1
ATOM 779 C CA . CYS A 1 98 ? -6.938 -9.077 13.435 1.00 88.44 98 CYS A CA 1
ATOM 780 C C . CYS A 1 98 ? -6.396 -8.606 12.076 1.00 88.44 98 CYS A C 1
ATOM 782 O O . CYS A 1 98 ? -5.941 -9.430 11.285 1.00 88.44 98 CYS A O 1
ATOM 784 N N . LEU A 1 99 ? -6.342 -7.288 11.843 1.00 87.62 99 LEU A N 1
ATOM 785 C CA . LEU A 1 99 ? -5.769 -6.727 10.620 1.00 87.62 99 LEU A CA 1
ATOM 786 C C . LEU A 1 99 ? -4.287 -7.084 10.457 1.00 87.62 99 LEU A C 1
ATOM 788 O O . LEU A 1 99 ? -3.871 -7.527 9.390 1.00 87.62 99 LEU A O 1
ATOM 792 N N . ILE A 1 100 ? -3.487 -6.889 11.509 1.00 86.12 100 ILE A N 1
ATOM 793 C CA . ILE A 1 100 ? -2.052 -7.198 11.506 1.00 86.12 100 ILE A CA 1
ATOM 794 C C . ILE A 1 100 ? -1.830 -8.657 11.110 1.00 86.12 100 ILE A C 1
ATOM 796 O O . ILE A 1 100 ? -0.956 -8.943 10.292 1.00 86.12 100 ILE A O 1
ATOM 800 N N . GLN A 1 101 ? -2.614 -9.572 11.681 1.00 86.88 101 GLN A N 1
ATOM 801 C CA . GLN A 1 101 ? -2.484 -10.991 11.392 1.00 86.88 101 GLN A CA 1
ATOM 802 C C . GLN A 1 101 ? -2.949 -11.326 9.972 1.00 86.88 101 GLN A C 1
ATOM 804 O O . GLN A 1 101 ? -2.221 -12.003 9.253 1.00 86.88 101 GLN A O 1
ATOM 809 N N . ALA A 1 102 ? -4.087 -10.788 9.529 1.00 87.12 102 ALA A N 1
ATOM 810 C CA . ALA A 1 102 ? -4.577 -10.991 8.168 1.00 87.12 102 ALA A CA 1
ATOM 811 C C . ALA A 1 102 ? -3.563 -10.504 7.119 1.00 87.12 102 ALA A C 1
ATOM 813 O O . ALA A 1 102 ? -3.270 -11.221 6.168 1.00 87.12 102 ALA A O 1
ATOM 814 N N . VAL A 1 103 ? -2.954 -9.330 7.327 1.00 86.75 103 VAL A N 1
ATOM 815 C CA . VAL A 1 103 ? -1.901 -8.799 6.446 1.00 86.75 103 VAL A CA 1
ATOM 816 C C . VAL A 1 103 ? -0.666 -9.702 6.444 1.00 86.75 103 VAL A C 1
ATOM 818 O O . VAL A 1 103 ? -0.118 -9.969 5.377 1.00 86.75 103 VAL A O 1
ATOM 821 N N . ARG A 1 104 ? -0.227 -10.202 7.608 1.00 86.50 104 ARG A N 1
ATOM 822 C CA . ARG A 1 104 ? 0.906 -11.143 7.695 1.00 86.50 104 ARG A CA 1
ATOM 823 C C . ARG A 1 104 ? 0.651 -12.444 6.945 1.00 86.50 104 ARG A C 1
ATOM 825 O O . ARG A 1 104 ? 1.573 -12.970 6.334 1.00 86.50 104 ARG A O 1
ATOM 832 N N . ASP A 1 105 ? -0.574 -12.952 6.994 1.00 86.44 105 ASP A N 1
ATOM 833 C CA . ASP A 1 105 ? -0.916 -14.234 6.380 1.00 86.44 105 ASP A CA 1
ATOM 834 C C . ASP A 1 105 ? -0.931 -14.156 4.844 1.00 86.44 105 ASP A C 1
ATOM 836 O O . ASP A 1 105 ? -0.629 -15.141 4.163 1.00 86.44 105 ASP A O 1
ATOM 840 N N . VAL A 1 106 ? -1.262 -12.986 4.289 1.00 85.81 106 VAL A N 1
ATOM 841 C CA . VAL A 1 106 ? -1.436 -12.803 2.840 1.00 85.81 106 VAL A CA 1
ATOM 842 C C . VAL A 1 106 ? -0.248 -12.132 2.155 1.00 85.81 106 VAL A C 1
ATOM 844 O O . VAL A 1 106 ? -0.011 -12.368 0.969 1.00 85.81 106 VAL A O 1
ATOM 847 N N . HIS A 1 107 ? 0.521 -11.301 2.861 1.00 86.88 107 HIS A N 1
ATOM 848 C CA . HIS A 1 107 ? 1.607 -10.554 2.240 1.00 86.88 107 HIS A CA 1
ATOM 849 C C . HIS A 1 107 ? 2.865 -11.432 2.106 1.00 86.88 107 HIS A C 1
ATOM 851 O O . HIS A 1 107 ? 3.335 -11.979 3.102 1.00 86.88 107 HIS A O 1
ATOM 857 N N . PRO A 1 108 ? 3.448 -11.585 0.901 1.00 88.25 108 PRO A N 1
ATOM 858 C CA . PRO A 1 108 ? 4.721 -12.276 0.748 1.00 88.25 108 PRO A CA 1
ATOM 859 C C . PRO A 1 108 ? 5.854 -11.487 1.408 1.00 88.25 108 PRO A C 1
ATOM 861 O O . PRO A 1 108 ? 5.777 -10.265 1.533 1.00 88.25 108 PRO A O 1
ATOM 864 N N . GLU A 1 109 ? 6.931 -12.169 1.771 1.00 87.88 109 GLU A N 1
ATOM 865 C CA . GLU A 1 109 ? 8.172 -11.535 2.206 1.00 87.88 109 GLU A CA 1
ATOM 866 C C . GLU A 1 109 ? 8.963 -10.988 1.009 1.00 87.88 109 GLU A C 1
ATOM 868 O O . GLU A 1 109 ? 8.852 -11.477 -0.119 1.00 87.88 109 GLU A O 1
ATOM 873 N N . TYR A 1 110 ? 9.821 -9.987 1.245 1.00 88.88 110 TYR A N 1
ATOM 874 C CA . TYR A 1 110 ? 10.596 -9.336 0.175 1.00 88.88 110 TYR A CA 1
ATOM 875 C C . TYR A 1 110 ? 11.374 -10.342 -0.688 1.00 88.88 110 TYR A C 1
ATOM 877 O O . TYR A 1 110 ? 11.402 -10.236 -1.915 1.00 88.88 110 TYR A O 1
ATOM 885 N N . HIS A 1 111 ? 11.997 -11.343 -0.059 1.00 89.38 111 HIS A N 1
ATOM 886 C CA . HIS A 1 111 ? 12.800 -12.332 -0.774 1.00 89.38 111 HIS A CA 1
ATOM 887 C C . HIS A 1 111 ? 11.958 -13.177 -1.745 1.00 89.38 111 HIS A C 1
ATOM 889 O O . HIS A 1 111 ? 12.467 -13.541 -2.804 1.00 89.38 111 HIS A O 1
ATOM 895 N N . GLU A 1 112 ? 10.681 -13.437 -1.435 1.00 89.56 112 GLU A N 1
ATOM 896 C CA . GLU A 1 112 ? 9.769 -14.234 -2.270 1.00 89.56 112 GLU A CA 1
ATOM 897 C C . GLU A 1 112 ? 9.446 -13.533 -3.599 1.00 89.56 112 GLU A C 1
ATOM 899 O O . GLU A 1 112 ? 9.213 -14.199 -4.606 1.00 89.56 112 GLU A O 1
ATOM 904 N N . VAL A 1 113 ? 9.482 -12.195 -3.628 1.00 91.38 113 VAL A N 1
ATOM 905 C CA . VAL A 1 113 ? 9.157 -11.395 -4.825 1.00 91.38 113 VAL A CA 1
ATOM 906 C C . VAL A 1 113 ? 10.367 -10.719 -5.469 1.00 91.38 113 VAL A C 1
ATOM 908 O O . VAL A 1 113 ? 10.278 -10.235 -6.597 1.00 91.38 113 VAL A O 1
ATOM 911 N N . SER A 1 114 ? 11.510 -10.691 -4.781 1.00 92.88 114 SER A N 1
ATOM 912 C CA . SER A 1 114 ? 12.718 -9.955 -5.181 1.00 92.88 114 SER A CA 1
ATOM 913 C C . SER A 1 114 ? 13.187 -10.229 -6.617 1.00 92.88 114 SER A C 1
ATOM 915 O O . SER A 1 114 ? 13.621 -9.308 -7.308 1.00 92.88 114 SER A O 1
ATOM 917 N N . ALA A 1 115 ? 13.032 -11.464 -7.104 1.00 95.12 115 ALA A N 1
ATOM 918 C CA . ALA A 1 115 ? 13.393 -11.860 -8.466 1.00 95.12 115 ALA A CA 1
ATOM 919 C C . ALA A 1 115 ? 12.540 -11.179 -9.555 1.00 95.12 115 ALA A C 1
ATOM 921 O O . ALA A 1 115 ? 12.993 -11.034 -10.690 1.00 95.12 115 ALA A O 1
ATOM 922 N N . GLN A 1 116 ? 11.320 -10.746 -9.222 1.00 95.38 116 GLN A N 1
ATOM 923 C CA . GLN A 1 116 ? 10.389 -10.094 -10.147 1.00 95.38 116 GLN A CA 1
ATOM 924 C C . GLN A 1 116 ? 10.575 -8.568 -10.181 1.00 95.38 116 GLN A C 1
ATOM 926 O O . GLN A 1 116 ? 10.239 -7.926 -11.180 1.00 95.38 116 GLN A O 1
ATOM 931 N N . LEU A 1 117 ? 11.163 -7.982 -9.128 1.00 95.75 117 LEU A N 1
ATOM 932 C CA . LEU A 1 117 ? 11.352 -6.532 -8.996 1.00 95.75 117 LEU A CA 1
ATOM 933 C C . LEU A 1 117 ? 12.073 -5.879 -10.185 1.00 95.75 117 LEU A C 1
ATOM 935 O O . LEU A 1 117 ? 11.623 -4.813 -10.596 1.00 95.75 117 LEU A O 1
ATOM 939 N N . PRO A 1 118 ? 13.109 -6.478 -10.812 1.00 96.88 118 PRO A N 1
ATOM 940 C CA . PRO A 1 118 ? 13.737 -5.882 -11.990 1.00 96.88 118 PRO A CA 1
ATOM 941 C C . PRO A 1 118 ? 12.779 -5.721 -13.177 1.00 96.88 118 PRO A C 1
ATOM 943 O O . PRO A 1 118 ? 12.860 -4.734 -13.908 1.00 96.88 118 PRO A O 1
ATOM 946 N N . ALA A 1 119 ? 11.874 -6.681 -13.392 1.00 96.56 119 ALA A N 1
ATOM 947 C CA . ALA A 1 119 ? 10.890 -6.610 -14.470 1.00 96.56 119 ALA A CA 1
ATOM 948 C C . ALA A 1 119 ? 9.812 -5.563 -14.163 1.00 96.56 119 ALA A C 1
ATOM 950 O O . ALA A 1 119 ? 9.501 -4.735 -15.019 1.00 96.56 119 ALA A O 1
ATOM 951 N N . ILE A 1 120 ? 9.316 -5.551 -12.922 1.00 96.62 120 ILE A N 1
ATOM 952 C CA . ILE A 1 120 ? 8.326 -4.578 -12.442 1.00 96.62 120 ILE A CA 1
ATOM 953 C C . ILE A 1 120 ? 8.896 -3.159 -12.527 1.00 96.62 120 ILE A C 1
ATOM 955 O O . ILE A 1 120 ? 8.255 -2.275 -13.082 1.00 96.62 120 ILE A O 1
ATOM 959 N N . TYR A 1 121 ? 10.130 -2.948 -12.064 1.00 97.19 121 TYR A N 1
ATOM 960 C CA . TYR A 1 121 ? 10.838 -1.670 -12.156 1.00 97.19 121 TYR A CA 1
ATOM 961 C C . TYR A 1 121 ? 10.888 -1.149 -13.597 1.00 97.19 121 TYR A C 1
ATOM 963 O O . TYR A 1 121 ? 10.482 -0.018 -13.857 1.00 97.19 121 TYR A O 1
ATOM 971 N N . ARG A 1 122 ? 11.341 -1.982 -14.547 1.00 95.38 122 ARG A N 1
ATOM 972 C CA . ARG A 1 122 ? 11.447 -1.590 -15.964 1.00 95.38 122 ARG A CA 1
ATOM 973 C C . ARG A 1 122 ? 10.093 -1.232 -16.565 1.00 95.38 122 ARG A C 1
ATOM 975 O O . ARG A 1 122 ? 10.020 -0.290 -17.344 1.00 95.38 122 ARG A O 1
ATOM 982 N N . PHE A 1 123 ? 9.052 -1.979 -16.205 1.00 95.06 123 PHE A N 1
ATOM 983 C CA . PHE A 1 123 ? 7.691 -1.707 -16.646 1.00 95.06 123 PHE A CA 1
ATOM 984 C C . PHE A 1 123 ? 7.170 -0.385 -16.069 1.00 95.06 123 PHE A C 1
ATOM 986 O O . PHE A 1 123 ? 6.733 0.477 -16.817 1.00 95.06 123 PHE A O 1
ATOM 993 N N . LEU A 1 124 ? 7.266 -0.172 -14.756 1.00 95.88 124 LEU A N 1
ATOM 994 C CA . LEU A 1 124 ? 6.752 1.047 -14.122 1.00 95.88 124 LEU A CA 1
ATOM 995 C C . LEU A 1 124 ? 7.505 2.306 -14.568 1.00 95.88 124 LEU A C 1
ATOM 997 O O . LEU A 1 124 ? 6.896 3.361 -14.729 1.00 95.88 124 LEU A O 1
ATOM 1001 N N . LYS A 1 125 ? 8.808 2.184 -14.838 1.00 94.56 125 LYS A N 1
ATOM 1002 C CA . LYS A 1 125 ? 9.659 3.274 -15.328 1.00 94.56 125 LYS A CA 1
ATOM 1003 C C . LYS A 1 125 ? 9.235 3.803 -16.707 1.00 94.56 125 LYS A C 1
ATOM 1005 O O . LYS A 1 125 ? 9.604 4.919 -17.066 1.00 94.56 125 LYS A O 1
ATOM 1010 N N . SER A 1 126 ? 8.491 3.034 -17.511 1.00 93.25 126 SER A N 1
ATOM 1011 C CA . SER A 1 126 ? 8.051 3.504 -18.834 1.00 93.25 126 SER A CA 1
ATOM 1012 C C . SER A 1 126 ? 6.890 4.500 -18.792 1.00 93.25 126 SER A C 1
ATOM 1014 O O . SER A 1 126 ? 6.482 4.976 -19.850 1.00 93.25 126 SER A O 1
ATOM 1016 N N . PHE A 1 127 ? 6.356 4.792 -17.604 1.00 94.62 127 PHE A N 1
ATOM 1017 C CA . PHE A 1 127 ? 5.227 5.693 -17.401 1.00 94.62 127 PHE A CA 1
ATOM 1018 C C . PHE A 1 127 ? 5.665 6.973 -16.698 1.00 94.62 127 PHE A C 1
ATOM 1020 O O . PHE A 1 127 ? 6.496 6.939 -15.792 1.00 94.62 127 PHE A O 1
ATOM 1027 N N . ASP A 1 128 ? 5.038 8.094 -17.036 1.00 94.12 128 ASP A N 1
ATOM 1028 C CA . ASP A 1 128 ? 5.212 9.339 -16.286 1.00 94.12 128 ASP A CA 1
ATOM 1029 C C . ASP A 1 128 ? 4.622 9.211 -14.875 1.00 94.12 128 ASP A C 1
ATOM 1031 O O . ASP A 1 128 ? 5.146 9.770 -13.907 1.00 94.12 128 ASP A O 1
ATOM 1035 N N . THR A 1 129 ? 3.506 8.488 -14.743 1.00 96.19 129 THR A N 1
ATOM 1036 C CA . THR A 1 129 ? 2.774 8.346 -13.477 1.00 96.19 129 THR A CA 1
ATOM 1037 C C . THR A 1 129 ? 2.309 6.918 -13.247 1.00 96.19 129 THR A C 1
ATOM 1039 O O . THR A 1 129 ? 1.743 6.288 -14.135 1.00 96.19 129 THR A O 1
ATOM 1042 N N . VAL A 1 130 ? 2.475 6.444 -12.019 1.00 96.06 130 VAL A N 1
ATOM 1043 C CA . VAL A 1 130 ? 1.945 5.181 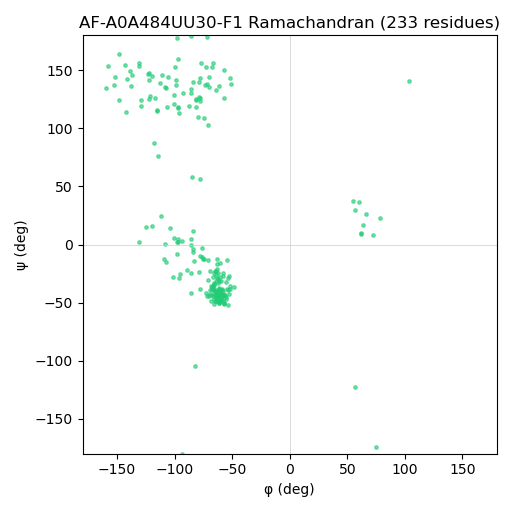-11.516 1.00 96.06 130 VAL A CA 1
ATOM 1044 C C . VAL A 1 130 ? 0.968 5.501 -10.394 1.00 96.06 130 VAL A C 1
ATOM 1046 O O . VAL A 1 130 ? 1.318 6.180 -9.433 1.00 96.06 130 VAL A O 1
ATOM 1049 N N . VAL A 1 131 ? -0.254 4.998 -10.498 1.00 94.56 131 VAL A N 1
ATOM 1050 C CA . VAL A 1 131 ? -1.248 5.058 -9.427 1.00 94.56 131 VAL A CA 1
ATOM 1051 C C . VAL A 1 131 ? -1.526 3.630 -8.981 1.00 94.56 131 VAL A C 1
ATOM 1053 O O . VAL A 1 131 ? -2.019 2.826 -9.766 1.00 94.56 131 VAL A O 1
ATOM 1056 N N . SER A 1 132 ? -1.187 3.300 -7.739 1.00 91.06 132 SER A N 1
ATOM 1057 C CA . SER A 1 132 ? -1.514 2.014 -7.129 1.00 91.06 132 SER A CA 1
ATOM 1058 C C . SER A 1 132 ? -2.831 2.118 -6.375 1.00 91.06 132 SER A C 1
ATOM 1060 O O . SER A 1 132 ? -3.011 3.018 -5.550 1.00 91.06 132 SER A O 1
ATOM 1062 N N . LEU A 1 133 ? -3.729 1.175 -6.642 1.00 85.88 133 LEU A N 1
ATOM 1063 C CA . LEU A 1 133 ? -4.909 0.914 -5.821 1.00 85.88 133 LEU A CA 1
ATOM 1064 C C . LEU A 1 133 ? -4.684 -0.242 -4.841 1.00 85.88 133 LEU A C 1
ATOM 1066 O O . LEU A 1 133 ? -5.606 -0.661 -4.150 1.00 85.88 133 LEU A O 1
ATOM 1070 N N . ASN A 1 134 ? -3.464 -0.771 -4.794 1.00 82.75 134 ASN A N 1
ATOM 1071 C CA . ASN A 1 134 ? -3.155 -1.964 -4.029 1.00 82.75 134 ASN A CA 1
ATOM 1072 C C . ASN A 1 134 ? -2.523 -1.559 -2.700 1.00 82.75 134 ASN A C 1
ATOM 1074 O O . ASN A 1 134 ? -1.635 -0.703 -2.669 1.00 82.75 134 ASN A O 1
ATOM 1078 N N . TYR A 1 135 ? -2.937 -2.216 -1.618 1.00 78.25 135 TYR A N 1
ATOM 1079 C CA . TYR A 1 135 ? -2.413 -1.957 -0.277 1.00 78.25 135 TYR A CA 1
ATOM 1080 C C . TYR A 1 135 ? -1.015 -2.567 -0.056 1.00 78.25 135 TYR A C 1
ATOM 1082 O O . TYR A 1 135 ? -0.373 -2.249 0.937 1.00 78.25 135 TYR A O 1
ATOM 1090 N N . ASP A 1 136 ? -0.504 -3.416 -0.949 1.00 86.44 136 ASP A N 1
ATOM 1091 C CA . ASP A 1 136 ? 0.768 -4.130 -0.771 1.00 86.44 136 ASP A CA 1
ATOM 1092 C C . ASP A 1 136 ? 2.043 -3.264 -0.897 1.00 86.44 136 ASP A C 1
ATOM 1094 O O . ASP A 1 136 ? 2.020 -2.052 -1.132 1.00 86.44 136 ASP A O 1
ATOM 1098 N N . LEU A 1 137 ? 3.192 -3.921 -0.707 1.00 90.00 137 LEU A N 1
ATOM 1099 C CA . LEU A 1 137 ? 4.531 -3.332 -0.741 1.00 90.00 137 LEU A CA 1
ATOM 1100 C C . LEU A 1 137 ? 5.262 -3.520 -2.080 1.00 90.00 137 LEU A C 1
ATOM 1102 O O . LEU A 1 137 ? 6.408 -3.089 -2.193 1.00 90.00 137 LEU A O 1
ATOM 1106 N N . ILE A 1 138 ? 4.661 -4.141 -3.100 1.00 92.50 138 ILE A N 1
ATOM 1107 C CA . ILE A 1 138 ? 5.348 -4.499 -4.353 1.00 92.50 138 ILE A CA 1
ATOM 1108 C C . ILE A 1 138 ? 5.832 -3.247 -5.082 1.00 92.50 138 ILE A C 1
ATOM 1110 O O . ILE A 1 138 ? 7.000 -3.173 -5.470 1.00 92.50 138 ILE A O 1
ATOM 1114 N N . VAL A 1 139 ? 4.963 -2.244 -5.240 1.00 93.62 139 VAL A N 1
ATOM 1115 C CA . VAL A 1 139 ? 5.326 -0.975 -5.896 1.00 93.62 139 VAL A CA 1
ATOM 1116 C C . VAL A 1 139 ? 6.418 -0.262 -5.099 1.00 93.62 139 VAL A C 1
ATOM 1118 O O . VAL A 1 139 ? 7.422 0.162 -5.672 1.00 93.62 139 VAL A O 1
ATOM 1121 N N . TYR A 1 140 ? 6.287 -0.214 -3.771 1.00 92.00 140 TYR A N 1
ATOM 1122 C CA . TYR A 1 140 ? 7.307 0.356 -2.892 1.00 92.00 140 TYR A CA 1
ATOM 1123 C C . TYR A 1 140 ? 8.662 -0.361 -3.045 1.00 92.00 140 TYR A C 1
ATOM 1125 O O . TYR A 1 140 ? 9.717 0.279 -3.122 1.00 92.00 140 TYR A O 1
ATOM 1133 N N . TRP A 1 141 ? 8.663 -1.692 -3.106 1.00 93.56 141 TRP A N 1
ATOM 1134 C CA . TRP A 1 141 ? 9.873 -2.486 -3.293 1.00 93.56 141 TRP A CA 1
ATOM 1135 C C . TRP A 1 141 ? 10.485 -2.292 -4.675 1.00 93.56 141 TRP A C 1
ATOM 1137 O O . TRP A 1 141 ? 11.705 -2.189 -4.768 1.00 93.56 141 TRP A O 1
ATOM 1147 N N . ALA A 1 142 ? 9.675 -2.162 -5.727 1.00 95.12 142 ALA A N 1
ATOM 1148 C CA . ALA A 1 142 ? 10.160 -1.841 -7.067 1.00 95.12 142 ALA A CA 1
ATOM 1149 C C . ALA A 1 142 ? 10.817 -0.450 -7.112 1.0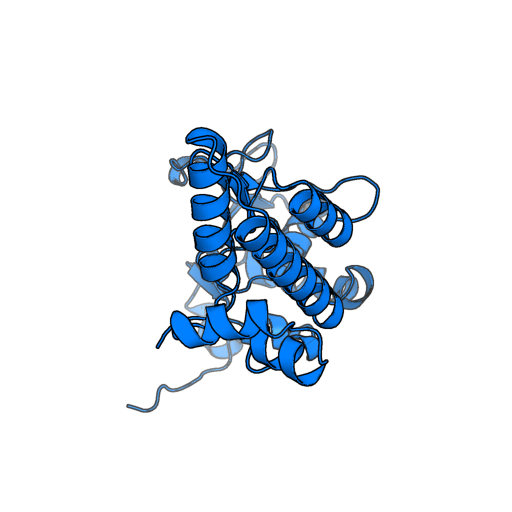0 95.12 142 ALA A C 1
ATOM 1151 O O . ALA A 1 142 ? 11.897 -0.296 -7.685 1.00 95.12 142 ALA A O 1
ATOM 1152 N N . MET A 1 143 ? 10.228 0.546 -6.440 1.00 93.81 143 MET A N 1
ATOM 1153 C CA . MET A 1 143 ? 10.843 1.870 -6.285 1.00 93.81 143 MET A CA 1
ATOM 1154 C C . MET A 1 143 ? 12.174 1.789 -5.525 1.00 93.81 143 MET A C 1
ATOM 1156 O O . MET A 1 143 ? 13.165 2.382 -5.947 1.00 93.81 143 MET A O 1
ATOM 1160 N N . THR A 1 144 ? 12.209 1.031 -4.424 1.00 91.25 144 THR A N 1
ATOM 1161 C CA . THR A 1 144 ? 13.407 0.863 -3.582 1.00 91.25 144 THR A CA 1
ATOM 1162 C C . THR A 1 144 ? 14.519 0.125 -4.327 1.00 91.25 144 THR A C 1
ATOM 1164 O O . THR A 1 144 ? 15.682 0.505 -4.223 1.00 91.25 144 THR A O 1
ATOM 1167 N N . TYR A 1 145 ? 14.173 -0.890 -5.124 1.00 93.94 145 TYR A N 1
ATOM 1168 C CA . TYR A 1 145 ? 15.099 -1.566 -6.031 1.00 93.94 145 TYR A CA 1
ATOM 1169 C C . TYR A 1 145 ? 15.756 -0.567 -6.994 1.00 93.94 145 TYR A C 1
ATOM 1171 O O . TYR A 1 145 ? 16.975 -0.583 -7.159 1.00 93.94 145 TYR A O 1
ATOM 1179 N N . GLY A 1 146 ? 14.963 0.354 -7.550 1.00 92.31 146 GLY A N 1
ATOM 1180 C CA . GLY A 1 146 ? 15.421 1.399 -8.463 1.00 92.31 146 GLY A CA 1
ATOM 1181 C C . GLY A 1 146 ? 16.501 2.330 -7.913 1.00 92.31 146 GLY A C 1
ATOM 1182 O O . GLY A 1 146 ? 17.283 2.858 -8.695 1.00 92.31 146 GLY A O 1
ATOM 1183 N N . LEU A 1 147 ? 16.603 2.490 -6.588 1.00 90.31 147 LEU A N 1
ATOM 1184 C CA . LEU A 1 147 ? 17.655 3.301 -5.958 1.00 90.31 147 LEU A CA 1
ATOM 1185 C C . LEU A 1 147 ? 19.066 2.742 -6.201 1.00 90.31 147 LEU A C 1
ATOM 1187 O O . LEU A 1 147 ? 20.034 3.491 -6.122 1.00 90.31 147 LEU A O 1
ATOM 1191 N N . ASN A 1 148 ? 19.179 1.444 -6.500 1.00 91.38 148 ASN A N 1
ATOM 1192 C CA . ASN A 1 148 ? 20.447 0.762 -6.766 1.00 91.38 148 ASN A CA 1
ATOM 1193 C C . ASN A 1 148 ? 20.719 0.560 -8.269 1.00 91.38 148 ASN A C 1
ATOM 1195 O O . ASN A 1 148 ? 21.676 -0.123 -8.629 1.00 91.38 148 ASN A O 1
ATOM 1199 N N . VAL A 1 149 ? 19.871 1.097 -9.155 1.00 93.81 149 VAL A N 1
ATOM 1200 C CA . VAL A 1 149 ? 20.011 0.952 -10.611 1.00 93.81 149 VAL A CA 1
ATOM 1201 C C . VAL A 1 149 ? 20.621 2.224 -11.201 1.00 93.81 149 VAL A C 1
ATOM 1203 O O . VAL A 1 149 ? 20.051 3.308 -11.119 1.00 93.81 149 VAL A O 1
ATOM 1206 N N . GLU A 1 150 ? 21.774 2.094 -11.858 1.00 91.94 150 GLU A N 1
ATOM 1207 C CA . GLU A 1 150 ? 22.498 3.220 -12.465 1.00 91.94 150 GLU A CA 1
ATOM 1208 C C . GLU A 1 150 ? 21.991 3.570 -13.875 1.00 91.94 150 GLU A C 1
ATOM 1210 O O . GLU A 1 150 ? 22.734 3.551 -14.853 1.00 91.94 150 GLU A O 1
ATOM 1215 N N . ASP A 1 151 ? 20.706 3.898 -14.008 1.00 94.56 151 ASP A N 1
ATOM 1216 C CA . ASP A 1 151 ? 20.092 4.206 -15.311 1.00 94.56 151 ASP A CA 1
ATOM 1217 C C . ASP A 1 151 ? 19.512 5.629 -15.412 1.00 94.56 151 ASP A C 1
ATOM 1219 O O . ASP A 1 151 ? 18.745 5.948 -16.328 1.00 94.56 151 ASP A O 1
ATOM 1223 N N . ARG A 1 152 ? 19.917 6.489 -14.465 1.00 94.50 152 ARG A N 1
ATOM 1224 C CA . ARG A 1 152 ? 19.548 7.910 -14.360 1.00 94.50 152 ARG A CA 1
ATOM 1225 C C . ARG A 1 152 ? 18.033 8.142 -14.340 1.00 94.50 152 ARG A C 1
ATOM 1227 O O . ARG A 1 152 ? 17.546 9.131 -14.891 1.00 94.50 152 ARG A O 1
ATOM 1234 N N . HIS A 1 153 ? 17.283 7.259 -13.693 1.00 95.88 153 HIS A N 1
ATOM 1235 C CA . HIS A 1 153 ? 15.856 7.434 -13.446 1.00 95.88 153 HIS A CA 1
ATOM 1236 C C . HIS A 1 153 ? 15.542 7.454 -11.953 1.00 95.88 153 HIS A C 1
ATOM 1238 O O . HIS A 1 153 ? 16.164 6.734 -11.177 1.00 95.88 153 HIS A O 1
ATOM 1244 N N . ALA A 1 154 ? 14.562 8.265 -11.554 1.00 94.81 154 ALA A N 1
ATOM 1245 C CA . ALA A 1 154 ? 14.124 8.353 -10.167 1.00 94.81 154 ALA A CA 1
ATOM 1246 C C . ALA A 1 154 ? 12.605 8.206 -10.039 1.00 94.81 154 ALA A C 1
ATOM 1248 O O . ALA A 1 154 ? 11.843 9.000 -10.592 1.00 94.81 154 ALA A O 1
ATOM 1249 N N . PHE A 1 155 ? 12.172 7.248 -9.223 1.00 95.44 155 PHE A N 1
ATOM 1250 C CA . PHE A 1 155 ? 10.806 7.229 -8.713 1.00 95.44 155 PHE A CA 1
ATOM 1251 C C . PHE A 1 155 ? 10.644 8.237 -7.580 1.00 95.44 155 PHE A C 1
ATOM 1253 O O . PHE A 1 155 ? 11.542 8.403 -6.752 1.00 95.44 155 PHE A O 1
ATOM 1260 N N . LYS A 1 156 ? 9.481 8.884 -7.520 1.00 94.12 156 LYS A N 1
ATOM 1261 C CA . LYS A 1 156 ? 9.130 9.823 -6.452 1.00 94.12 156 LYS A CA 1
ATOM 1262 C C . LYS A 1 156 ? 7.668 9.674 -6.082 1.00 94.12 156 LYS A C 1
ATOM 1264 O O . LYS A 1 156 ? 6.832 9.515 -6.956 1.00 94.12 156 LYS A O 1
ATOM 1269 N N . ASP A 1 157 ? 7.352 9.793 -4.807 1.00 92.06 157 ASP A N 1
ATOM 1270 C CA . ASP A 1 157 ? 5.992 9.637 -4.278 1.00 92.06 157 ASP A CA 1
ATOM 1271 C C . ASP A 1 157 ? 5.515 10.848 -3.471 1.00 92.06 157 ASP A C 1
ATOM 1273 O O . ASP A 1 157 ? 4.533 10.771 -2.743 1.00 92.06 157 ASP A O 1
ATOM 1277 N N . CYS A 1 158 ? 6.215 11.977 -3.607 1.00 90.56 158 CYS A N 1
ATOM 1278 C CA . CYS A 1 158 ? 5.922 13.241 -2.925 1.00 90.56 158 CYS A CA 1
ATOM 1279 C C . CYS A 1 158 ? 6.012 13.180 -1.387 1.00 90.56 158 CYS A C 1
ATOM 1281 O O . CYS A 1 158 ? 5.687 14.160 -0.721 1.00 90.56 158 CYS A O 1
ATOM 1283 N N . PHE A 1 159 ? 6.533 12.088 -0.816 1.00 87.88 159 PHE A N 1
ATOM 1284 C CA . PHE A 1 159 ? 6.879 12.021 0.601 1.00 87.88 159 PHE A CA 1
ATOM 1285 C C . PHE A 1 159 ? 8.307 12.528 0.828 1.00 87.88 159 PHE A C 1
ATOM 1287 O O . PHE A 1 159 ? 9.284 11.998 0.297 1.00 87.88 159 PHE A O 1
ATOM 1294 N N . LEU A 1 160 ? 8.428 13.584 1.628 1.00 83.38 160 LEU A N 1
ATOM 1295 C CA . LEU A 1 160 ? 9.690 14.224 1.983 1.00 83.38 160 LEU A CA 1
ATOM 1296 C C . LEU A 1 160 ? 10.363 13.552 3.188 1.00 83.38 160 LEU A C 1
ATOM 1298 O O . LEU A 1 160 ? 9.846 12.613 3.795 1.00 83.38 160 LEU A O 1
ATOM 1302 N N . GLY A 1 161 ? 11.532 14.072 3.574 1.00 73.88 161 GLY A N 1
ATOM 1303 C CA . GLY A 1 161 ? 12.215 13.662 4.800 1.00 73.88 161 GLY A CA 1
ATOM 1304 C C . GLY A 1 161 ? 11.285 13.713 6.018 1.00 73.88 161 GLY A C 1
ATOM 1305 O O . GLY A 1 161 ? 10.524 14.664 6.185 1.00 73.88 161 GLY A O 1
ATOM 1306 N N . ARG A 1 162 ? 11.375 12.685 6.878 1.00 72.31 162 ARG A N 1
ATOM 1307 C CA . ARG A 1 162 ? 10.447 12.392 7.996 1.00 72.31 162 ARG A CA 1
ATOM 1308 C C . ARG A 1 162 ? 9.065 11.863 7.576 1.00 72.31 162 ARG A C 1
ATOM 1310 O O . ARG A 1 162 ? 8.208 11.710 8.443 1.00 72.31 162 ARG A O 1
ATOM 1317 N N . GLY A 1 163 ? 8.868 11.558 6.292 1.00 78.56 163 GLY A N 1
ATOM 1318 C CA . GLY A 1 163 ? 7.677 10.890 5.775 1.00 78.56 163 GLY A CA 1
ATOM 1319 C C . GLY A 1 163 ? 6.462 11.801 5.618 1.00 78.56 163 GLY A C 1
ATOM 1320 O O . GLY A 1 163 ? 5.354 11.293 5.652 1.00 78.56 163 GLY A O 1
ATOM 1321 N N . LEU A 1 164 ? 6.632 13.119 5.489 1.00 82.81 164 LEU A N 1
ATOM 1322 C CA . LEU A 1 164 ? 5.516 14.056 5.291 1.00 82.81 164 LEU A CA 1
ATOM 1323 C C . LEU A 1 164 ? 5.162 14.177 3.809 1.00 82.81 164 LEU A C 1
ATOM 1325 O O . LEU A 1 164 ? 6.063 14.344 2.985 1.00 82.81 164 LEU A O 1
ATOM 1329 N N . PHE A 1 165 ? 3.871 14.121 3.489 1.00 85.94 165 PHE A N 1
ATOM 1330 C CA . PHE A 1 165 ? 3.381 14.347 2.133 1.00 85.94 165 PHE A CA 1
ATOM 1331 C C . PHE A 1 165 ? 3.446 15.836 1.766 1.00 85.94 165 PHE A C 1
ATOM 1333 O O . PHE A 1 165 ? 3.105 16.694 2.581 1.00 85.94 165 PHE A O 1
ATOM 1340 N N . ASP A 1 166 ? 3.883 16.135 0.545 1.00 87.88 166 ASP A N 1
ATOM 1341 C CA . ASP A 1 166 ? 3.851 17.475 -0.039 1.00 87.88 166 ASP A CA 1
ATOM 1342 C C . ASP A 1 166 ? 2.908 17.474 -1.247 1.00 87.88 166 ASP A C 1
ATOM 1344 O O . ASP A 1 166 ? 3.147 16.795 -2.249 1.00 87.88 166 ASP A O 1
ATOM 1348 N N . ASP A 1 167 ? 1.819 18.230 -1.127 1.00 86.19 167 ASP A N 1
ATOM 1349 C CA . ASP A 1 167 ? 0.726 18.286 -2.097 1.00 86.19 167 ASP A CA 1
ATOM 1350 C C . ASP A 1 167 ? 1.076 19.068 -3.371 1.00 86.19 167 ASP A C 1
ATOM 1352 O O . ASP A 1 167 ? 0.397 18.923 -4.392 1.00 86.19 167 ASP A O 1
ATOM 1356 N N . ASN A 1 168 ? 2.186 19.815 -3.378 1.00 90.75 168 ASN A N 1
ATOM 1357 C CA . ASN A 1 168 ? 2.742 20.438 -4.573 1.00 90.75 168 ASN A CA 1
ATOM 1358 C C . ASN A 1 168 ? 3.491 19.397 -5.425 1.00 90.75 168 ASN A C 1
ATOM 1360 O O . ASN A 1 168 ? 4.676 19.530 -5.743 1.00 90.75 168 ASN A O 1
ATOM 1364 N N . TRP A 1 169 ? 2.782 18.332 -5.805 1.00 90.62 169 TRP A N 1
ATOM 1365 C CA . TRP A 1 169 ? 3.321 17.176 -6.519 1.00 90.62 169 TRP A CA 1
ATOM 1366 C C . TRP A 1 169 ? 3.919 17.550 -7.884 1.00 90.62 169 TRP A C 1
ATOM 1368 O O . TRP A 1 169 ? 4.851 16.898 -8.358 1.00 90.62 169 TRP A O 1
ATOM 1378 N N . GLN A 1 170 ? 3.421 18.617 -8.522 1.00 92.38 170 GLN A N 1
ATOM 1379 C CA . GLN A 1 170 ? 3.861 19.056 -9.852 1.00 92.38 170 GLN A CA 1
ATOM 1380 C C . GLN A 1 170 ? 5.363 19.343 -9.890 1.00 92.38 170 GLN A C 1
ATOM 1382 O O . GLN A 1 170 ? 6.041 18.929 -10.83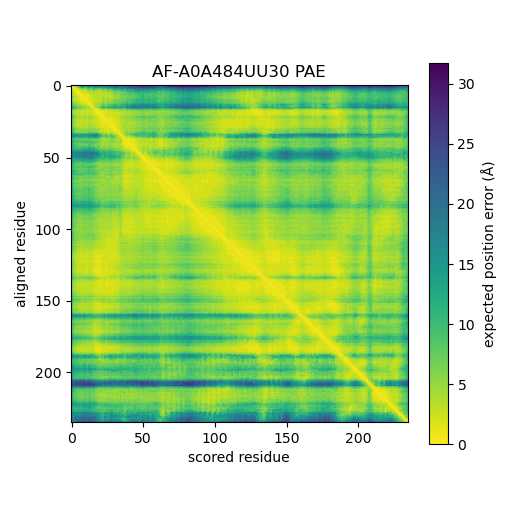1 1.00 92.38 170 GLN A O 1
ATOM 1387 N N . ARG A 1 171 ? 5.911 19.954 -8.832 1.00 92.62 171 ARG A N 1
ATOM 1388 C CA . ARG A 1 171 ? 7.349 20.247 -8.739 1.00 92.62 171 ARG A CA 1
ATOM 1389 C C . ARG A 1 171 ? 8.213 18.980 -8.756 1.00 92.62 171 ARG A C 1
ATOM 1391 O O . ARG A 1 171 ? 9.382 19.025 -9.119 1.00 92.62 171 ARG A O 1
ATOM 1398 N N . PHE A 1 172 ? 7.658 17.834 -8.355 1.00 92.25 172 PHE A N 1
ATOM 1399 C CA . PHE A 1 172 ? 8.399 16.578 -8.312 1.00 92.25 172 PHE A CA 1
ATOM 1400 C C . PHE A 1 172 ? 8.561 15.942 -9.697 1.00 92.25 172 PHE A C 1
ATOM 1402 O O . PHE A 1 172 ? 9.369 15.025 -9.825 1.00 92.25 172 PHE A O 1
ATOM 1409 N N . ARG A 1 173 ? 7.884 16.443 -10.740 1.00 92.88 173 ARG A N 1
ATOM 1410 C CA . ARG A 1 173 ? 8.121 16.022 -12.133 1.00 92.88 173 ARG A CA 1
ATOM 1411 C C . ARG A 1 173 ? 9.535 16.341 -12.613 1.00 92.88 173 ARG A C 1
ATOM 1413 O O . ARG A 1 173 ? 10.076 15.617 -13.447 1.00 92.88 173 ARG A O 1
ATOM 1420 N N . GLU A 1 174 ? 10.145 17.397 -12.081 1.00 92.44 174 GLU A N 1
ATOM 1421 C CA . GLU A 1 174 ? 11.496 17.784 -12.478 1.00 92.44 174 GLU A CA 1
ATOM 1422 C C . GLU A 1 174 ? 12.538 16.776 -11.981 1.00 92.44 174 GLU A C 1
ATOM 1424 O O . GLU A 1 174 ? 12.465 16.363 -10.825 1.00 92.44 174 GLU A O 1
ATOM 1429 N N . PRO A 1 175 ? 13.526 16.356 -12.787 1.00 91.25 175 PRO A N 1
ATOM 1430 C CA . PRO A 1 175 ? 14.580 15.453 -12.329 1.00 91.25 175 PRO A CA 1
ATOM 1431 C C . PRO A 1 175 ? 15.368 15.983 -11.119 1.00 91.25 175 PRO A C 1
ATOM 1433 O O . PRO A 1 175 ? 15.502 17.184 -10.917 1.00 91.25 175 PRO A O 1
ATOM 1436 N N . ILE A 1 176 ? 15.878 15.070 -10.286 1.00 86.38 176 ILE A N 1
ATOM 1437 C CA . ILE A 1 176 ? 16.673 15.398 -9.089 1.00 86.38 176 ILE A CA 1
ATOM 1438 C C . ILE A 1 176 ? 18.044 14.730 -9.151 1.00 86.38 176 ILE A C 1
ATOM 1440 O O . ILE A 1 176 ? 18.177 13.616 -9.662 1.00 86.38 176 ILE A O 1
ATOM 1444 N N . GLY A 1 177 ? 19.057 15.385 -8.582 1.00 87.50 177 GLY A N 1
ATOM 1445 C CA . GLY A 1 177 ? 20.420 14.854 -8.547 1.00 87.50 177 GLY A CA 1
ATOM 1446 C C . GLY A 1 177 ? 20.942 14.542 -9.953 1.00 87.50 177 GLY A C 1
ATOM 1447 O O . GLY A 1 177 ? 20.972 15.419 -10.809 1.00 87.50 177 GLY A O 1
ATOM 1448 N N . TYR A 1 178 ? 21.336 13.287 -10.186 1.00 87.75 178 TYR A N 1
ATOM 1449 C CA . TYR A 1 178 ? 21.848 12.807 -11.479 1.00 87.75 178 TYR A CA 1
ATOM 1450 C C . TYR A 1 178 ? 20.776 12.180 -12.386 1.00 87.75 178 TYR A C 1
ATOM 1452 O O . TYR A 1 178 ? 21.107 11.649 -13.451 1.00 87.75 178 TYR A O 1
ATOM 1460 N N . ALA A 1 179 ? 19.506 12.181 -11.968 1.00 91.56 179 ALA A N 1
ATOM 1461 C CA . ALA A 1 179 ? 18.428 11.631 -12.776 1.00 91.56 179 ALA A CA 1
ATOM 1462 C C . ALA A 1 179 ? 18.155 12.519 -14.000 1.00 91.56 179 ALA A C 1
ATOM 1464 O O . ALA A 1 179 ? 18.214 13.742 -13.927 1.00 91.56 179 ALA A O 1
ATOM 1465 N N . LEU A 1 180 ? 17.821 11.885 -15.122 1.00 92.94 180 LEU A N 1
ATOM 1466 C CA . LEU A 1 180 ? 17.375 12.529 -16.361 1.00 92.94 180 LEU A CA 1
ATOM 1467 C C . LEU A 1 180 ? 15.875 12.336 -16.606 1.00 92.94 180 LEU A C 1
ATOM 1469 O O . LEU A 1 180 ? 15.293 13.017 -17.441 1.00 92.94 180 LEU A O 1
ATOM 1473 N N . SER A 1 181 ? 15.249 11.396 -15.898 1.00 93.50 181 SER A N 1
ATOM 1474 C CA . SER A 1 181 ? 13.821 11.095 -16.003 1.00 93.50 181 SER A CA 1
ATOM 1475 C C . SER A 1 181 ? 13.247 10.750 -14.635 1.00 93.50 181 SER A C 1
ATOM 1477 O O . SER A 1 181 ? 13.978 10.301 -13.745 1.00 93.50 181 SER A O 1
ATOM 1479 N N . THR A 1 182 ? 11.944 10.968 -14.462 1.00 94.69 182 THR A N 1
ATOM 1480 C CA . THR A 1 182 ? 11.246 10.645 -13.218 1.00 94.69 182 THR A CA 1
ATOM 1481 C C . THR A 1 182 ? 9.882 10.032 -13.481 1.00 94.69 182 THR A C 1
ATOM 1483 O O . THR A 1 182 ? 9.236 10.369 -14.470 1.00 94.69 182 THR A O 1
ATOM 1486 N N . THR A 1 183 ? 9.451 9.163 -12.573 1.00 96.06 183 THR A N 1
ATOM 1487 C CA . THR A 1 183 ? 8.080 8.650 -12.527 1.00 96.06 183 THR A CA 1
ATOM 1488 C C . THR A 1 183 ? 7.485 8.995 -11.172 1.00 96.06 183 THR A C 1
ATOM 1490 O O . THR A 1 183 ? 8.084 8.699 -10.131 1.00 96.06 183 THR A O 1
ATOM 1493 N N . LEU A 1 184 ? 6.308 9.626 -11.173 1.00 96.12 184 LEU A N 1
ATOM 1494 C CA . LEU A 1 184 ? 5.570 9.861 -9.933 1.00 96.12 184 LEU A CA 1
ATOM 1495 C C . LEU A 1 184 ? 4.737 8.641 -9.562 1.00 96.12 184 LEU A C 1
ATOM 1497 O O . LEU A 1 184 ? 4.121 8.027 -10.429 1.00 96.12 184 LEU A O 1
ATOM 1501 N N . VAL A 1 185 ? 4.698 8.318 -8.276 1.00 95.25 185 VAL A N 1
ATOM 1502 C CA . VAL A 1 185 ? 3.964 7.181 -7.727 1.00 95.25 185 VAL A CA 1
ATOM 1503 C C . VAL A 1 185 ? 2.978 7.677 -6.681 1.00 95.25 185 VAL A C 1
ATOM 1505 O O . VAL A 1 185 ? 3.368 8.344 -5.727 1.00 95.25 185 VAL A O 1
ATOM 1508 N N . PHE A 1 186 ? 1.709 7.327 -6.847 1.00 92.38 186 PHE A N 1
ATOM 1509 C CA . PHE A 1 186 ? 0.637 7.666 -5.916 1.00 92.38 186 PHE A CA 1
ATOM 1510 C C . PHE A 1 186 ? -0.072 6.402 -5.438 1.00 92.38 186 PHE A C 1
ATOM 1512 O O . PHE A 1 186 ? -0.230 5.444 -6.194 1.00 92.38 186 PHE A O 1
ATOM 1519 N N . TYR A 1 187 ? -0.533 6.421 -4.193 1.00 87.75 187 TYR A N 1
ATOM 1520 C CA . TYR A 1 187 ? -1.232 5.311 -3.549 1.00 87.75 187 TYR A CA 1
ATOM 1521 C C . TYR A 1 187 ? -2.674 5.739 -3.261 1.00 87.75 187 TYR A C 1
ATOM 1523 O O . TYR A 1 187 ? -3.007 6.114 -2.143 1.00 87.75 187 TYR A O 1
ATOM 1531 N N . ALA A 1 188 ? -3.520 5.761 -4.294 1.00 78.19 188 ALA A N 1
ATOM 1532 C CA . ALA A 1 188 ? -4.856 6.365 -4.216 1.00 78.19 188 ALA A CA 1
ATOM 1533 C C . ALA A 1 188 ? -5.836 5.582 -3.326 1.00 78.19 188 ALA A C 1
ATOM 1535 O O . ALA A 1 188 ? -6.793 6.154 -2.818 1.00 78.19 188 ALA A O 1
ATOM 1536 N N . HIS A 1 189 ? -5.581 4.292 -3.119 1.00 66.56 189 HIS A N 1
ATOM 1537 C CA . HIS A 1 189 ? -6.321 3.435 -2.186 1.00 66.56 189 HIS A CA 1
ATOM 1538 C C . HIS A 1 189 ? -5.508 3.178 -0.899 1.00 66.56 189 HIS A C 1
ATOM 1540 O O . HIS A 1 189 ? -5.803 2.269 -0.128 1.00 66.56 189 HIS A O 1
ATOM 1546 N N . GLY A 1 190 ? -4.450 3.972 -0.696 1.00 69.88 190 GLY A N 1
ATOM 1547 C CA . GLY A 1 190 ? -3.437 3.826 0.340 1.00 69.88 190 GLY A CA 1
ATOM 1548 C C . GLY A 1 190 ? -2.427 2.705 0.090 1.00 69.88 190 GLY A C 1
ATOM 1549 O O . GLY A 1 190 ? -2.353 2.113 -0.985 1.00 69.88 190 GLY A O 1
ATOM 1550 N N . SER A 1 191 ? -1.573 2.474 1.083 1.00 78.94 191 SER A N 1
ATOM 1551 C CA . SER A 1 191 ? -0.547 1.427 1.090 1.00 78.94 191 SER A CA 1
ATOM 1552 C C . SER A 1 191 ? -0.173 1.118 2.531 1.00 78.94 191 SER A C 1
ATOM 1554 O O . SER A 1 191 ? -0.242 2.000 3.382 1.00 78.94 191 SER A O 1
ATOM 1556 N N . LEU A 1 192 ? 0.299 -0.100 2.811 1.00 80.31 192 LEU A N 1
ATOM 1557 C CA . LEU A 1 192 ? 0.786 -0.483 4.141 1.00 80.31 192 LEU A CA 1
ATOM 1558 C C . LEU A 1 192 ? 1.848 0.483 4.700 1.00 80.31 192 LEU A C 1
ATOM 1560 O O . LEU A 1 192 ? 1.969 0.624 5.915 1.00 80.31 192 LEU A O 1
ATOM 1564 N N . VAL A 1 193 ? 2.615 1.165 3.840 1.00 79.25 193 VAL A N 1
ATOM 1565 C CA . VAL A 1 193 ? 3.610 2.160 4.280 1.00 79.25 193 VAL A CA 1
ATOM 1566 C C . VAL A 1 193 ? 2.995 3.484 4.734 1.00 79.25 193 VAL A C 1
ATOM 1568 O O . VAL A 1 193 ? 3.718 4.301 5.298 1.00 79.25 193 VAL A O 1
ATOM 1571 N N . LEU A 1 194 ? 1.713 3.731 4.473 1.00 81.75 194 LEU A N 1
ATOM 1572 C CA . LEU A 1 194 ? 1.032 4.978 4.799 1.00 81.75 194 LEU A CA 1
ATOM 1573 C C . LEU A 1 194 ? 0.241 4.847 6.098 1.00 81.75 194 LEU A C 1
ATOM 1575 O O . LEU A 1 194 ? -0.365 3.819 6.409 1.00 81.75 194 LEU A O 1
ATOM 1579 N N . CYS A 1 195 ? 0.258 5.914 6.884 1.00 81.44 195 CYS A N 1
ATOM 1580 C CA . CYS A 1 195 ? -0.476 6.000 8.130 1.00 81.44 195 CYS A CA 1
ATOM 1581 C C . CYS A 1 195 ? -0.919 7.429 8.417 1.00 81.44 195 CYS A C 1
ATOM 1583 O O . CYS A 1 195 ? -0.405 8.389 7.846 1.00 81.44 195 CYS A O 1
ATOM 1585 N N . GLN A 1 196 ? -1.862 7.566 9.339 1.00 81.69 196 GLN A N 1
ATOM 1586 C CA . GLN A 1 196 ? -2.388 8.849 9.771 1.00 81.69 196 GLN A CA 1
ATOM 1587 C C . GLN A 1 196 ? -2.198 9.021 11.278 1.00 81.69 196 GLN A C 1
ATOM 1589 O O . GLN A 1 196 ? -2.329 8.067 12.049 1.00 81.69 196 GLN A O 1
ATOM 1594 N N . ASN A 1 197 ? -1.861 10.236 11.711 1.00 78.25 197 ASN A N 1
ATOM 1595 C CA . ASN A 1 197 ? -1.743 10.576 13.130 1.00 78.25 197 ASN A CA 1
ATOM 1596 C C . ASN A 1 197 ? -3.050 11.177 13.695 1.00 78.25 197 ASN A C 1
ATOM 1598 O O . ASN A 1 197 ? -4.043 11.346 12.992 1.00 78.25 197 ASN A O 1
ATOM 1602 N N . ARG A 1 198 ? -3.050 11.526 14.991 1.00 72.25 198 ARG A N 1
ATOM 1603 C CA . ARG A 1 198 ? -4.230 12.048 15.726 1.00 72.25 198 ARG A CA 1
ATOM 1604 C C . ARG A 1 198 ? -4.813 13.354 15.189 1.00 72.25 198 ARG A C 1
ATOM 1606 O O . ARG A 1 198 ? -5.912 13.715 15.588 1.00 72.25 198 ARG A O 1
ATOM 1613 N N . VAL A 1 199 ? -4.068 14.068 14.351 1.00 75.75 199 VAL A N 1
ATOM 1614 C CA . VAL A 1 199 ? -4.481 15.339 13.739 1.00 75.75 199 VAL A CA 1
ATOM 1615 C C . VAL A 1 199 ? -4.681 15.190 12.231 1.00 75.75 199 VAL A C 1
ATOM 1617 O O . VAL A 1 199 ? -4.543 16.155 11.491 1.00 75.75 199 VAL A O 1
ATOM 1620 N N . GLU A 1 200 ? -4.964 13.966 11.783 1.00 74.75 200 GLU A N 1
ATOM 1621 C CA . GLU A 1 200 ? -5.278 13.624 10.394 1.00 74.75 200 GLU A CA 1
ATOM 1622 C C . GLU A 1 200 ? -4.137 13.869 9.390 1.00 74.75 200 GLU A C 1
ATOM 1624 O O . GLU A 1 200 ? -4.334 13.849 8.178 1.00 74.75 200 GLU A O 1
ATOM 1629 N N . GLN A 1 201 ? -2.906 14.017 9.883 1.00 80.06 201 GLN A N 1
ATOM 1630 C CA . GLN A 1 201 ? -1.724 14.189 9.045 1.00 80.06 201 GLN A CA 1
ATOM 1631 C C . GLN A 1 201 ? -1.220 12.844 8.519 1.00 80.06 201 GLN A C 1
ATOM 1633 O O . GLN A 1 201 ? -0.878 11.956 9.309 1.00 80.06 201 GLN A O 1
ATOM 1638 N N . GLU A 1 202 ? -1.111 12.734 7.195 1.00 82.44 202 GLU A N 1
ATOM 1639 C CA . GLU A 1 202 ? -0.553 11.566 6.517 1.00 82.44 202 GLU A CA 1
ATOM 1640 C C . GLU A 1 202 ? 0.961 11.476 6.703 1.00 82.44 202 GLU A C 1
ATOM 1642 O O . GLU A 1 202 ? 1.698 12.470 6.628 1.00 82.44 202 GLU A O 1
ATOM 1647 N N . ARG A 1 203 ? 1.433 10.256 6.950 1.00 82.50 203 ARG A N 1
ATOM 1648 C CA . ARG A 1 203 ? 2.842 9.936 7.107 1.00 82.50 203 ARG A CA 1
ATOM 1649 C C . ARG A 1 203 ? 3.203 8.654 6.385 1.00 82.50 203 ARG A C 1
ATOM 1651 O O . ARG A 1 203 ? 2.439 7.695 6.367 1.00 82.50 203 ARG A O 1
ATOM 1658 N N . LYS A 1 204 ? 4.425 8.623 5.867 1.00 84.25 204 LYS A N 1
ATOM 1659 C CA . LYS A 1 204 ? 5.050 7.428 5.318 1.00 84.25 204 LYS A CA 1
ATOM 1660 C C . LYS A 1 204 ? 6.032 6.817 6.313 1.00 84.25 204 LYS A C 1
ATOM 1662 O O . LYS A 1 204 ? 6.931 7.484 6.827 1.00 84.25 204 LYS A O 1
ATOM 1667 N N . ILE A 1 205 ? 5.872 5.523 6.547 1.00 82.56 205 ILE A N 1
ATOM 1668 C CA . ILE A 1 205 ? 6.767 4.691 7.340 1.00 82.56 205 ILE A CA 1
ATOM 1669 C C . ILE A 1 205 ? 7.978 4.326 6.481 1.00 82.56 205 ILE A C 1
ATOM 1671 O O . ILE A 1 205 ? 7.849 3.818 5.367 1.00 82.56 205 ILE A O 1
ATOM 1675 N N . HIS A 1 206 ? 9.171 4.587 7.007 1.00 74.62 206 HIS A N 1
ATOM 1676 C CA . HIS A 1 206 ? 10.428 4.200 6.375 1.00 74.62 206 HIS A CA 1
ATOM 1677 C C . HIS A 1 206 ? 10.981 2.927 7.018 1.00 74.62 206 HIS A C 1
ATOM 1679 O O . HIS A 1 206 ? 10.726 2.645 8.187 1.00 74.62 206 HIS A O 1
ATOM 1685 N N . ASN A 1 207 ? 11.753 2.164 6.242 1.00 66.69 207 ASN A N 1
ATOM 1686 C CA . ASN A 1 207 ? 12.330 0.903 6.695 1.00 66.69 207 ASN A CA 1
ATOM 1687 C C . ASN A 1 207 ? 13.196 1.099 7.954 1.00 66.69 207 ASN A C 1
ATOM 1689 O O . ASN A 1 207 ? 14.133 1.900 7.950 1.00 66.69 207 ASN A O 1
ATOM 1693 N N . LEU A 1 208 ? 12.898 0.335 9.005 1.00 58.06 208 LEU A N 1
ATOM 1694 C CA . LEU A 1 208 ? 13.750 0.168 10.183 1.00 58.06 208 LEU A CA 1
ATOM 1695 C C . LEU A 1 208 ? 14.563 -1.126 10.019 1.00 58.06 208 LEU A C 1
ATOM 1697 O O . LEU A 1 208 ? 14.200 -2.001 9.238 1.00 58.06 208 LEU A O 1
ATOM 1701 N N . GLN A 1 209 ? 15.678 -1.254 10.743 1.00 51.44 209 GLN A N 1
ATOM 1702 C CA . GLN A 1 209 ? 16.692 -2.311 10.557 1.00 51.44 209 GLN A CA 1
ATOM 1703 C C . GLN A 1 209 ? 16.166 -3.770 10.600 1.00 51.44 209 GLN A C 1
ATOM 1705 O O . GLN A 1 209 ? 16.884 -4.679 10.197 1.00 51.44 209 GLN A O 1
ATOM 1710 N N . SER A 1 210 ? 14.931 -4.002 11.053 1.00 55.97 210 SER A N 1
ATOM 1711 C CA . SER A 1 210 ? 14.270 -5.303 11.234 1.00 55.97 210 SER A CA 1
ATOM 1712 C C . SER A 1 210 ? 13.351 -5.753 10.079 1.00 55.97 210 SER A C 1
ATOM 1714 O O . SER A 1 210 ? 12.762 -6.828 10.173 1.00 55.97 210 SER A O 1
ATOM 1716 N N . GLY A 1 211 ? 13.235 -4.980 8.992 1.00 74.06 211 GLY A N 1
ATOM 1717 C CA . GLY A 1 211 ? 12.379 -5.292 7.839 1.00 74.06 211 GLY A CA 1
ATOM 1718 C C . GLY A 1 211 ? 11.083 -4.474 7.812 1.00 74.06 211 GLY A C 1
ATOM 1719 O O . GLY A 1 211 ? 10.455 -4.226 8.842 1.00 74.06 211 GLY A O 1
ATOM 1720 N N . LEU A 1 212 ? 10.679 -4.041 6.613 1.00 81.81 212 LEU A N 1
ATOM 1721 C CA . LEU A 1 212 ? 9.660 -3.001 6.430 1.00 81.81 212 LEU A CA 1
ATOM 1722 C C . LEU A 1 212 ? 8.275 -3.409 6.938 1.00 81.81 212 LEU A C 1
ATOM 1724 O O . LEU A 1 212 ? 7.656 -2.646 7.674 1.00 81.81 212 LEU A O 1
ATOM 1728 N N . LEU A 1 213 ? 7.800 -4.604 6.573 1.00 82.94 213 LEU A N 1
ATOM 1729 C CA . LEU A 1 213 ? 6.495 -5.094 7.020 1.00 82.94 213 LEU A CA 1
ATOM 1730 C C . LEU A 1 213 ? 6.464 -5.217 8.548 1.00 82.94 213 LEU A C 1
ATOM 1732 O O . LEU A 1 213 ? 5.553 -4.710 9.192 1.00 82.94 213 LEU A O 1
ATOM 1736 N N . GLY A 1 214 ? 7.507 -5.800 9.145 1.00 81.25 214 GLY A N 1
ATOM 1737 C CA . GLY A 1 214 ? 7.646 -5.884 10.599 1.00 81.25 214 GLY A CA 1
ATOM 1738 C C . GLY A 1 214 ? 7.579 -4.514 11.279 1.00 81.25 214 GLY A C 1
ATOM 1739 O O . GLY A 1 214 ? 6.821 -4.352 12.234 1.00 81.25 214 GLY A O 1
ATOM 1740 N N . ALA A 1 215 ? 8.305 -3.524 10.752 1.00 82.75 215 ALA A N 1
ATOM 1741 C CA . ALA A 1 215 ? 8.317 -2.154 11.263 1.00 82.75 215 ALA A CA 1
ATOM 1742 C C . ALA A 1 215 ? 6.939 -1.475 11.188 1.00 82.75 215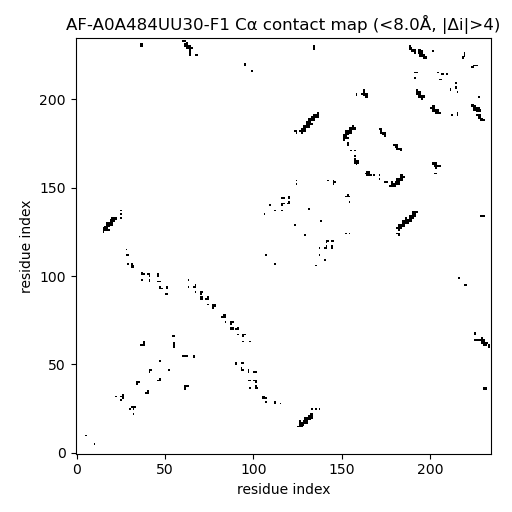 ALA A C 1
ATOM 1744 O O . ALA A 1 215 ? 6.503 -0.870 12.168 1.00 82.75 215 ALA A O 1
ATOM 1745 N N . ILE A 1 216 ? 6.232 -1.615 10.061 1.00 83.75 216 ILE A N 1
ATOM 1746 C CA . ILE A 1 216 ? 4.871 -1.087 9.872 1.00 83.75 216 ILE A CA 1
ATOM 1747 C C . ILE A 1 216 ? 3.931 -1.644 10.941 1.00 83.75 216 ILE A C 1
ATOM 1749 O O . ILE A 1 216 ? 3.266 -0.889 11.652 1.00 83.75 216 ILE A O 1
ATOM 1753 N N . LEU A 1 217 ? 3.925 -2.968 11.101 1.00 83.44 217 LEU A N 1
ATOM 1754 C CA . LEU A 1 217 ? 3.033 -3.643 12.039 1.00 83.44 217 LEU A CA 1
ATOM 1755 C C . LEU A 1 217 ? 3.359 -3.272 13.494 1.00 83.44 217 LEU A C 1
ATOM 1757 O O . LEU A 1 217 ? 2.448 -3.110 14.304 1.00 83.44 217 LEU A O 1
ATOM 1761 N N . GLN A 1 218 ? 4.639 -3.069 13.822 1.00 82.88 218 GLN A N 1
ATOM 1762 C CA . GLN A 1 218 ? 5.063 -2.571 15.134 1.00 82.88 218 GLN A CA 1
ATOM 1763 C C . GLN A 1 218 ? 4.587 -1.136 15.391 1.00 82.88 218 GLN A C 1
ATOM 1765 O O . GLN A 1 218 ? 4.155 -0.817 16.498 1.00 82.88 218 GLN A O 1
ATOM 1770 N N . MET A 1 219 ? 4.625 -0.265 14.380 1.00 81.94 219 MET A N 1
ATOM 1771 C CA . MET A 1 219 ? 4.126 1.102 14.525 1.00 81.94 219 MET A CA 1
ATOM 1772 C C . MET A 1 219 ? 2.607 1.137 14.703 1.00 81.94 219 MET A C 1
ATOM 1774 O O . MET A 1 219 ? 2.113 1.917 15.508 1.00 81.94 219 MET A O 1
ATOM 1778 N N . TRP A 1 220 ? 1.846 0.262 14.044 1.00 83.62 220 TRP A N 1
ATOM 1779 C CA . TRP A 1 220 ? 0.405 0.161 14.302 1.00 83.62 220 TRP A CA 1
ATOM 1780 C C . TRP A 1 220 ? 0.109 -0.261 15.750 1.00 83.62 220 TRP A C 1
ATOM 1782 O O . TRP A 1 220 ? -0.861 0.204 16.360 1.00 83.62 220 TRP A O 1
ATOM 1792 N N . GLN A 1 221 ? 0.967 -1.096 16.346 1.00 83.38 221 GLN A N 1
ATOM 1793 C CA . GLN A 1 221 ? 0.836 -1.510 17.745 1.00 83.38 221 GLN A CA 1
ATOM 1794 C C . GLN A 1 221 ? 1.002 -0.356 18.751 1.00 83.38 221 GLN A C 1
ATOM 1796 O O . GLN A 1 221 ? 0.434 -0.449 19.840 1.00 83.38 221 GLN A O 1
ATOM 1801 N N . SER A 1 222 ? 1.676 0.747 18.400 1.00 82.06 222 SER A N 1
ATOM 1802 C CA . SER A 1 222 ? 1.920 1.863 19.330 1.00 82.06 222 SER A CA 1
ATOM 1803 C C . SER A 1 222 ? 0.677 2.698 19.676 1.00 82.06 222 SER A C 1
ATOM 1805 O O . SER A 1 222 ? 0.722 3.481 20.620 1.00 82.06 222 SER A O 1
ATOM 1807 N N . GLU A 1 223 ? -0.435 2.546 18.942 1.00 78.19 223 GLU A N 1
ATOM 1808 C CA . GLU A 1 223 ? -1.663 3.365 19.080 1.00 78.19 223 GLU A CA 1
ATOM 1809 C C . GLU A 1 223 ? -1.463 4.874 18.781 1.00 78.19 223 GLU A C 1
ATOM 1811 O O . GLU A 1 223 ? -2.358 5.695 19.021 1.00 78.19 223 GLU A O 1
ATOM 1816 N N . GLU A 1 224 ? -0.297 5.271 18.264 1.00 77.81 224 GLU A N 1
ATOM 1817 C CA . GLU A 1 224 ? -0.011 6.660 17.874 1.00 77.81 224 GLU A CA 1
ATOM 1818 C C . GLU A 1 224 ? -0.478 6.983 16.454 1.00 77.81 224 GLU A C 1
ATOM 1820 O O . GLU A 1 224 ? -0.750 8.146 16.141 1.00 77.81 224 GLU A O 1
ATOM 1825 N N . ILE A 1 225 ? -0.581 5.948 15.623 1.00 78.12 225 ILE A N 1
ATOM 1826 C CA . ILE A 1 225 ? -0.972 6.024 14.223 1.00 78.12 225 ILE A CA 1
ATOM 1827 C C . ILE A 1 225 ? -2.061 5.000 13.908 1.00 78.12 225 ILE A C 1
ATOM 1829 O O . ILE A 1 225 ? -2.139 3.943 14.541 1.00 78.12 225 ILE A O 1
ATOM 1833 N N . VAL A 1 226 ? -2.858 5.303 12.890 1.00 75.31 226 VAL A N 1
ATOM 1834 C CA . VAL A 1 226 ? -3.813 4.378 12.273 1.00 75.31 226 VAL A CA 1
ATOM 1835 C C . VAL A 1 226 ? -3.322 4.078 10.850 1.00 75.31 226 VAL A C 1
ATOM 1837 O O . VAL A 1 226 ? -2.810 4.993 10.197 1.00 75.31 226 VAL A O 1
ATOM 1840 N N . PRO A 1 227 ? -3.399 2.821 10.373 1.00 78.19 227 PRO A N 1
ATOM 1841 C CA . PRO A 1 227 ? -3.132 2.507 8.971 1.00 78.19 227 PRO A CA 1
ATOM 1842 C C . PRO A 1 227 ? -3.948 3.390 8.022 1.00 78.19 227 PRO A C 1
ATOM 1844 O O . PRO A 1 227 ? -5.103 3.678 8.320 1.00 78.19 227 PRO A O 1
ATOM 1847 N N . LEU A 1 228 ? -3.358 3.786 6.893 1.00 72.12 228 LEU A N 1
ATOM 1848 C CA . LEU A 1 228 ? -4.048 4.531 5.839 1.00 72.12 228 LEU A CA 1
ATOM 1849 C C . LEU A 1 228 ? -4.039 3.703 4.551 1.00 72.12 228 LEU A C 1
ATOM 1851 O O . LEU A 1 228 ? -3.114 3.787 3.736 1.00 72.12 228 LEU A O 1
ATOM 1855 N N . PHE A 1 229 ? -5.043 2.845 4.418 1.00 70.69 229 PHE A N 1
ATOM 1856 C CA . PHE A 1 229 ? -5.346 2.114 3.201 1.00 70.69 229 PHE A CA 1
ATOM 1857 C C . PHE A 1 229 ? -6.793 1.640 3.226 1.00 70.69 229 PHE A C 1
ATOM 1859 O O . PHE A 1 229 ? -7.250 1.034 4.192 1.00 70.69 229 PHE A O 1
ATOM 1866 N N . VAL A 1 230 ? -7.487 1.833 2.113 1.00 59.38 230 VAL A N 1
ATOM 1867 C CA . VAL A 1 230 ? -8.814 1.269 1.937 1.00 59.38 230 VAL A CA 1
ATOM 1868 C C . VAL A 1 230 ? -8.601 -0.216 1.682 1.00 59.38 230 VAL A C 1
ATOM 1870 O O . VAL A 1 230 ? -8.043 -0.632 0.663 1.00 59.38 230 VAL A O 1
ATOM 1873 N N . SER A 1 231 ? -8.965 -1.033 2.664 1.00 57.88 231 SER A N 1
ATOM 1874 C CA . SER A 1 231 ? -8.786 -2.480 2.539 1.00 57.88 231 SER A CA 1
ATOM 1875 C C . SER A 1 231 ? -9.719 -3.045 1.471 1.00 57.88 231 SER A C 1
ATOM 1877 O O . SER A 1 231 ? -9.325 -3.944 0.727 1.00 57.88 231 SER A O 1
ATOM 1879 N N . GLU A 1 232 ? -10.932 -2.490 1.365 1.00 65.50 232 GLU A N 1
ATOM 1880 C CA . GLU A 1 232 ? -12.008 -2.970 0.500 1.00 65.50 232 GLU A CA 1
ATOM 1881 C C . GLU A 1 232 ? -12.932 -1.802 0.118 1.00 65.50 232 GLU A C 1
ATOM 1883 O O . GLU A 1 232 ? -13.256 -0.962 0.956 1.00 65.50 232 GLU A O 1
ATOM 1888 N N . GLY A 1 233 ? -13.347 -1.723 -1.148 1.00 50.62 233 GLY A N 1
ATOM 1889 C CA . GLY A 1 233 ? -14.299 -0.704 -1.594 1.00 50.62 233 GLY A CA 1
ATOM 1890 C C . GLY A 1 233 ? -15.736 -1.063 -1.210 1.00 50.62 233 GLY A C 1
ATOM 1891 O O . GLY A 1 233 ? -16.148 -2.215 -1.336 1.00 50.62 233 GLY A O 1
ATOM 1892 N N . THR A 1 234 ? -16.521 -0.076 -0.783 1.00 46.38 234 THR A N 1
ATOM 1893 C CA . THR A 1 234 ? -17.982 -0.199 -0.698 1.00 46.38 234 THR A CA 1
ATOM 1894 C C . THR A 1 234 ? -18.578 0.033 -2.086 1.00 46.38 234 THR A C 1
ATOM 1896 O O . THR A 1 234 ? -18.375 1.106 -2.658 1.00 46.38 234 THR A O 1
ATOM 1899 N N . TRP A 1 235 ? -19.262 -0.977 -2.627 1.00 41.31 235 TRP A N 1
ATOM 1900 C CA . TRP A 1 235 ? -20.023 -0.880 -3.878 1.00 41.31 235 TRP A CA 1
ATOM 1901 C C . TRP A 1 235 ? -21.261 0.004 -3.729 1.00 41.31 235 TRP A C 1
ATOM 1903 O O . TRP A 1 235 ? -21.911 -0.075 -2.661 1.00 41.31 235 TRP A O 1
#

Sequence (235 aa):
MPFDIHPWAALAPDFRGTVLLGNGASIAVSSRFSYGSLLGHAIDRGLLADDARRLFEFFGTQDFELILRIVWQATNVNRSLQIQDARTREAYIRVRECLIQAVRDVHPEYHEVSAQLPAIYRFLKSFDTVVSLNYDLIVYWAMTYGLNVEDRHAFKDCFLGRGLFDDNWQRFREPIGYALSTTLVFYAHGSLVLCQNRVEQERKIHNLQSGLLGAILQMWQSEEIVPLFVSEGTW

InterPro domains:
  IPR032581 Protein of unknown function DUF4917 [PF16263] (19-235)

Radius of gyration: 19.22 Å; Cα contacts (8 Å, |Δi|>4): 322; chains: 1; bounding box: 46×39×60 Å

Organism: NCBI:txid1297885

Mean predicted aligned error: 6.59 Å

pLDDT: mean 85.42, std 9.46, range [41.31, 97.19]

Solvent-accessible surface area (backbone atoms only — not comparable to full-atom values): 13429 Å² total; per-residue (Å²): 130,90,79,87,86,74,63,62,85,82,46,51,92,82,58,51,53,76,46,78,41,50,60,66,62,51,29,75,74,37,68,57,57,66,62,94,40,66,53,54,55,22,52,78,69,68,51,60,51,72,71,40,50,51,51,35,63,73,70,71,48,69,30,58,36,62,54,48,51,53,34,45,51,53,38,51,50,34,56,76,71,70,48,93,70,63,64,47,50,50,39,35,52,50,46,49,52,29,49,51,50,39,50,59,75,37,53,78,56,70,79,82,48,52,86,51,33,67,60,51,31,60,58,57,64,58,21,46,30,42,35,30,50,40,45,65,60,64,68,59,48,20,49,59,55,42,76,78,49,96,74,39,52,42,74,44,63,48,57,45,90,93,18,38,70,47,89,71,48,73,69,63,62,56,58,60,91,80,27,79,40,46,24,42,42,45,52,83,28,19,22,66,48,27,27,29,38,93,82,73,48,59,33,44,66,71,75,45,100,83,38,50,70,60,45,43,53,54,49,48,70,68,72,62,38,43,69,35,33,59,70,49,85,85,131